Protein AF-A0A0N0PCG2-F1 (afdb_monomer_lite)

Radius of gyration: 27.17 Å; chains: 1; bounding box: 84×37×84 Å

pLDDT: mean 87.58, std 14.31, range [33.09, 98.31]

Structure (mmCIF, N/CA/C/O backbone):
data_AF-A0A0N0PCG2-F1
#
_entry.id   AF-A0A0N0PCG2-F1
#
loop_
_atom_site.group_PDB
_atom_site.id
_atom_site.type_symbol
_atom_site.label_atom_id
_atom_site.label_alt_id
_atom_site.label_comp_id
_atom_site.label_asym_id
_atom_site.label_entity_id
_atom_site.label_seq_id
_atom_site.pdbx_PDB_ins_code
_atom_site.Cartn_x
_atom_site.Cartn_y
_atom_site.Cartn_z
_atom_site.occupancy
_atom_site.B_iso_or_equiv
_atom_site.auth_seq_id
_atom_site.auth_comp_id
_atom_site.auth_asym_id
_atom_site.auth_atom_id
_atom_site.pdbx_PDB_model_num
ATOM 1 N N . MET A 1 1 ? 24.714 -1.090 -28.284 1.00 74.69 1 MET A N 1
ATOM 2 C CA . MET A 1 1 ? 25.159 -2.430 -27.866 1.00 74.69 1 MET A CA 1
ATOM 3 C C . MET A 1 1 ? 24.062 -3.118 -27.067 1.00 74.69 1 MET A C 1
ATOM 5 O O . MET A 1 1 ? 23.515 -4.069 -27.590 1.00 74.69 1 MET A O 1
ATOM 9 N N . LEU A 1 2 ? 23.617 -2.555 -25.936 1.00 81.50 2 LEU A N 1
ATOM 10 C CA . LEU A 1 2 ? 22.595 -3.165 -25.062 1.00 81.50 2 LEU A CA 1
ATOM 11 C C . LEU A 1 2 ? 21.251 -3.509 -25.739 1.00 81.50 2 LEU A C 1
ATOM 13 O O . LEU A 1 2 ? 20.715 -4.581 -25.525 1.00 81.50 2 LEU A O 1
ATOM 17 N N . LYS A 1 3 ? 20.735 -2.659 -26.641 1.00 76.25 3 LYS A N 1
ATOM 18 C CA . LYS A 1 3 ? 19.492 -2.949 -27.397 1.00 76.25 3 LYS A CA 1
ATOM 19 C C . LYS A 1 3 ? 19.615 -4.138 -28.375 1.00 76.25 3 LYS A C 1
ATOM 21 O O . LYS A 1 3 ? 18.616 -4.586 -28.913 1.00 76.25 3 LYS A O 1
ATOM 26 N N . LYS A 1 4 ? 20.836 -4.578 -28.690 1.00 85.81 4 LYS A N 1
ATOM 27 C CA . LYS A 1 4 ? 21.089 -5.679 -29.633 1.00 85.81 4 LYS A CA 1
ATOM 28 C C . LYS A 1 4 ? 21.317 -7.018 -28.922 1.00 85.81 4 LYS A C 1
ATOM 30 O O . LYS A 1 4 ? 21.694 -7.965 -29.599 1.00 85.81 4 LYS A O 1
ATOM 35 N N . ILE A 1 5 ? 21.171 -7.063 -27.595 1.00 87.56 5 ILE A N 1
ATOM 36 C CA . ILE A 1 5 ? 21.274 -8.307 -26.829 1.00 87.56 5 ILE A CA 1
ATOM 37 C C . ILE A 1 5 ? 20.110 -9.216 -27.263 1.00 87.56 5 ILE A C 1
ATOM 39 O O . ILE A 1 5 ? 18.978 -8.727 -27.279 1.00 87.56 5 ILE A O 1
ATOM 43 N N . PRO A 1 6 ? 20.377 -10.471 -27.662 1.00 86.62 6 PRO A N 1
ATOM 44 C CA . PRO A 1 6 ? 19.342 -11.453 -27.974 1.00 86.62 6 PRO A CA 1
ATOM 45 C C . PRO A 1 6 ? 18.394 -11.703 -26.793 1.00 86.62 6 PRO A C 1
ATOM 47 O O . PRO A 1 6 ? 18.811 -11.619 -25.638 1.00 86.62 6 PRO A O 1
ATOM 50 N N . ASP A 1 7 ? 17.129 -12.028 -27.066 1.00 80.75 7 ASP A N 1
ATOM 51 C CA . ASP A 1 7 ? 16.110 -12.214 -26.020 1.00 80.75 7 ASP A CA 1
ATOM 52 C C . ASP A 1 7 ? 16.473 -13.343 -25.035 1.00 80.75 7 ASP A C 1
ATOM 54 O O . ASP A 1 7 ? 16.224 -13.222 -23.835 1.00 80.75 7 ASP A O 1
ATOM 58 N N . ASP A 1 8 ? 17.119 -14.404 -25.525 1.00 83.62 8 ASP A N 1
ATOM 59 C CA . ASP A 1 8 ? 17.603 -15.550 -24.749 1.00 83.62 8 ASP A CA 1
ATOM 60 C C . ASP A 1 8 ? 18.829 -15.228 -23.878 1.00 83.62 8 ASP A C 1
ATOM 62 O O . ASP A 1 8 ? 19.035 -15.857 -22.841 1.00 83.62 8 ASP A O 1
ATOM 66 N N . GLU A 1 9 ? 19.607 -14.203 -24.233 1.00 89.88 9 GLU A N 1
ATOM 67 C CA . GLU A 1 9 ? 20.716 -13.692 -23.413 1.00 89.88 9 GLU A CA 1
ATOM 68 C C . GLU A 1 9 ? 20.277 -12.562 -22.464 1.00 89.88 9 GLU A C 1
ATOM 70 O O . GLU A 1 9 ? 20.962 -12.253 -21.480 1.00 89.88 9 GLU A O 1
ATOM 75 N N . TYR A 1 10 ? 19.127 -11.935 -22.731 1.00 90.25 10 TYR A N 1
ATOM 76 C CA . TYR A 1 10 ? 18.668 -10.765 -21.988 1.00 90.25 10 TYR A CA 1
ATOM 77 C C . TYR A 1 10 ? 18.369 -11.079 -20.523 1.00 90.25 10 TYR A C 1
ATOM 79 O O . TYR A 1 10 ? 18.578 -10.233 -19.656 1.00 90.25 10 TYR A O 1
ATOM 87 N N . GLU A 1 11 ? 17.888 -12.286 -20.220 1.00 90.25 11 GLU A N 1
ATOM 88 C CA . GLU A 1 11 ? 17.642 -12.710 -18.840 1.00 90.25 11 GLU A CA 1
ATOM 89 C C . GLU A 1 11 ? 18.933 -12.702 -18.010 1.00 90.25 11 GLU A C 1
ATOM 91 O O . GLU A 1 11 ? 18.954 -12.152 -16.907 1.00 90.25 11 GLU A O 1
ATOM 96 N N . HIS A 1 12 ? 20.028 -13.224 -18.570 1.00 92.19 12 HIS A N 1
ATOM 97 C CA . HIS A 1 12 ? 21.331 -13.202 -17.912 1.00 92.19 12 HIS A CA 1
ATOM 98 C C . HIS A 1 12 ? 21.847 -11.770 -17.751 1.00 92.19 12 HIS A C 1
ATOM 100 O O . HIS A 1 12 ? 22.239 -11.373 -16.656 1.00 92.19 12 HIS A O 1
ATOM 106 N N . PHE A 1 13 ? 21.763 -10.960 -18.812 1.00 94.88 13 PHE A N 1
ATOM 107 C CA . PHE A 1 13 ? 22.118 -9.543 -18.745 1.00 94.88 13 PHE A CA 1
ATOM 108 C C . PHE A 1 13 ? 21.336 -8.801 -17.652 1.00 94.88 13 PHE A C 1
ATOM 110 O O . PHE A 1 13 ? 21.915 -8.038 -16.882 1.00 94.88 13 PHE A O 1
ATOM 117 N N . TRP A 1 14 ? 20.023 -9.020 -17.570 1.00 94.88 14 TRP A N 1
ATOM 118 C CA . TRP A 1 14 ? 19.174 -8.348 -16.596 1.00 94.88 14 TRP A CA 1
ATOM 119 C C . TRP A 1 14 ? 19.519 -8.771 -15.170 1.00 94.88 14 TRP A C 1
ATOM 121 O O . TRP A 1 14 ? 19.632 -7.915 -14.301 1.00 94.88 14 TRP A O 1
ATOM 131 N N . LYS A 1 15 ? 19.755 -10.064 -14.935 1.00 93.06 15 LYS A N 1
ATOM 132 C CA . LYS A 1 15 ? 20.149 -10.576 -13.619 1.00 93.06 15 LYS A CA 1
ATOM 133 C C . LYS A 1 15 ? 21.425 -9.916 -13.084 1.00 93.06 15 LYS A C 1
ATOM 135 O O . LYS A 1 15 ? 21.492 -9.624 -11.895 1.00 93.06 15 LYS A O 1
ATOM 140 N N . GLU A 1 16 ? 22.406 -9.670 -13.949 1.00 95.25 16 GLU A N 1
ATOM 141 C CA . GLU A 1 16 ? 23.699 -9.101 -13.548 1.00 95.25 16 GLU A CA 1
ATOM 142 C C . GLU A 1 16 ? 23.697 -7.560 -13.517 1.00 95.25 16 GLU A C 1
ATOM 144 O O . GLU A 1 16 ? 24.352 -6.957 -12.669 1.00 95.25 16 GLU A O 1
ATOM 149 N N . TYR A 1 17 ? 22.965 -6.901 -14.426 1.00 95.69 17 TYR A N 1
ATOM 150 C CA . TYR A 1 17 ? 23.106 -5.459 -14.682 1.00 95.69 17 TYR A CA 1
ATOM 151 C C . TYR A 1 17 ? 21.819 -4.632 -14.516 1.00 95.69 17 TYR A C 1
ATOM 153 O O . TYR A 1 17 ? 21.836 -3.428 -14.798 1.00 95.69 17 TYR A O 1
ATOM 161 N N . SER A 1 18 ? 20.704 -5.216 -14.055 1.00 95.88 18 SER A N 1
ATOM 162 C CA . SER A 1 18 ? 19.429 -4.497 -13.850 1.00 95.88 18 SER A CA 1
ATOM 163 C C . SER A 1 18 ? 19.601 -3.239 -12.996 1.00 95.88 18 SER A C 1
ATOM 165 O O . SER A 1 18 ? 19.119 -2.167 -13.369 1.00 95.88 18 SER A O 1
ATOM 167 N N . THR A 1 19 ? 20.341 -3.341 -11.890 1.00 96.38 19 THR A N 1
ATOM 168 C CA . THR A 1 19 ? 20.617 -2.231 -10.971 1.00 96.38 19 THR A CA 1
ATOM 169 C C . THR A 1 19 ? 21.309 -1.072 -11.684 1.00 96.38 19 THR A C 1
ATOM 171 O O . THR A 1 19 ? 20.891 0.075 -11.535 1.00 96.38 19 THR A O 1
ATOM 174 N N . ASN A 1 20 ? 22.313 -1.344 -12.523 1.00 97.00 20 ASN A N 1
ATOM 175 C CA . ASN A 1 20 ? 23.018 -0.309 -13.285 1.00 97.00 20 ASN A CA 1
ATOM 176 C C . ASN A 1 20 ? 22.094 0.397 -14.281 1.00 97.00 20 ASN A C 1
ATOM 178 O O . ASN A 1 20 ? 22.183 1.612 -14.450 1.00 97.00 20 ASN A O 1
ATOM 182 N N . ILE A 1 21 ? 21.184 -0.341 -14.924 1.00 97.31 21 ILE A N 1
ATOM 183 C CA . ILE A 1 21 ? 20.193 0.254 -15.827 1.00 97.31 21 ILE A CA 1
ATOM 184 C C . ILE A 1 21 ? 19.229 1.158 -15.057 1.00 97.31 21 ILE A C 1
ATOM 186 O O . ILE A 1 21 ? 18.965 2.276 -15.500 1.00 97.31 21 ILE A O 1
ATOM 190 N N . LYS A 1 22 ? 18.743 0.712 -13.894 1.00 97.44 22 LYS A N 1
ATOM 191 C CA . LYS A 1 22 ? 17.837 1.486 -13.032 1.00 97.44 22 LYS A CA 1
ATOM 192 C C . LYS A 1 22 ? 18.499 2.763 -12.507 1.00 97.44 22 LYS A C 1
ATOM 194 O O . LYS A 1 22 ? 17.894 3.829 -12.582 1.00 97.44 22 LYS A O 1
ATOM 199 N N . LEU A 1 23 ? 19.759 2.686 -12.077 1.00 96.19 23 LEU A N 1
ATOM 200 C CA . LEU A 1 23 ? 20.552 3.864 -11.705 1.00 96.19 23 LEU A CA 1
ATOM 201 C C . LEU A 1 23 ? 20.759 4.804 -12.896 1.00 96.19 23 LEU A C 1
ATOM 203 O O . LEU A 1 23 ? 20.537 6.004 -12.775 1.00 96.19 23 LEU A O 1
ATOM 207 N N . GLY A 1 24 ? 21.067 4.270 -14.080 1.00 96.88 24 GLY A N 1
ATOM 208 C CA . GLY A 1 24 ? 21.190 5.076 -15.295 1.00 96.88 24 GLY A CA 1
ATOM 209 C C . GLY A 1 24 ? 19.905 5.838 -15.650 1.00 96.88 24 GLY A C 1
ATOM 210 O O . GLY A 1 24 ? 19.974 6.981 -16.093 1.00 96.88 24 GLY A O 1
ATOM 211 N N . VAL A 1 25 ? 18.721 5.254 -15.423 1.00 96.81 25 VAL A N 1
ATOM 212 C CA . VAL A 1 25 ? 17.430 5.955 -15.601 1.00 96.81 25 VAL A CA 1
ATOM 213 C C . VAL A 1 25 ? 17.328 7.171 -14.674 1.00 96.81 25 VAL A C 1
ATOM 215 O O . VAL A 1 25 ? 16.824 8.220 -15.090 1.00 96.81 25 VAL A O 1
ATOM 218 N N . MET A 1 26 ? 17.832 7.055 -13.446 1.00 95.31 26 MET A N 1
ATOM 219 C CA . MET A 1 26 ? 17.822 8.134 -12.459 1.00 95.31 26 MET A CA 1
ATOM 220 C C . MET A 1 26 ? 18.850 9.220 -12.807 1.00 95.31 26 MET A C 1
ATOM 222 O O . MET A 1 26 ? 18.508 10.405 -12.832 1.00 95.31 26 MET A O 1
ATOM 226 N N . GLU A 1 27 ? 20.078 8.813 -13.122 1.00 96.06 27 GLU A N 1
ATOM 227 C CA . GLU A 1 27 ? 21.261 9.679 -13.197 1.00 96.06 27 GLU A CA 1
ATOM 228 C C . GLU A 1 27 ? 21.527 10.287 -14.580 1.00 96.06 27 GLU A C 1
ATOM 230 O O . GLU A 1 27 ? 22.147 11.346 -14.660 1.00 96.06 27 GLU A O 1
ATOM 235 N N . ASP A 1 28 ? 21.041 9.675 -15.666 1.00 96.06 28 ASP A N 1
ATOM 236 C CA . ASP A 1 28 ? 21.269 10.144 -17.039 1.00 96.06 28 ASP A CA 1
ATOM 237 C C . ASP A 1 28 ? 19.959 10.585 -17.722 1.00 96.06 28 ASP A C 1
ATOM 239 O O . ASP A 1 28 ? 19.360 9.835 -18.505 1.00 96.06 28 ASP A O 1
ATOM 243 N N . PRO A 1 29 ? 19.502 11.834 -17.489 1.00 93.44 29 PRO A N 1
ATOM 244 C CA . PRO A 1 29 ? 18.323 12.385 -18.149 1.00 93.44 29 PRO A CA 1
ATOM 245 C C . PRO A 1 29 ? 18.392 12.334 -19.680 1.00 93.44 29 PRO A C 1
ATOM 247 O O . PRO A 1 29 ? 17.356 12.196 -20.328 1.00 93.44 29 PRO A O 1
ATOM 250 N N . SER A 1 30 ? 19.593 12.435 -20.263 1.00 96.00 30 SER A N 1
ATOM 251 C CA . SER A 1 30 ? 19.782 12.489 -21.717 1.00 96.00 30 SER A CA 1
ATOM 252 C C . SER A 1 30 ? 19.510 11.144 -22.394 1.00 96.00 30 SER A C 1
ATOM 254 O O . SER A 1 30 ? 19.002 11.100 -23.516 1.00 96.00 30 SER A O 1
ATOM 256 N N . ASN A 1 31 ? 19.779 10.037 -21.693 1.00 95.56 31 ASN A N 1
ATOM 257 C CA . ASN A 1 31 ? 19.507 8.682 -22.168 1.00 95.56 31 ASN A CA 1
ATOM 258 C C . ASN A 1 31 ? 18.318 8.007 -21.473 1.00 95.56 31 ASN A C 1
ATOM 260 O O . ASN A 1 31 ? 17.961 6.892 -21.862 1.00 95.56 31 ASN A O 1
ATOM 264 N N . ARG A 1 32 ? 17.655 8.671 -20.518 1.00 94.94 32 ARG A N 1
ATOM 265 C CA . ARG A 1 32 ? 16.541 8.126 -19.723 1.00 94.94 32 ARG A CA 1
ATOM 266 C C . ARG A 1 32 ? 15.485 7.416 -20.563 1.00 94.94 32 ARG A C 1
ATOM 268 O O . ARG A 1 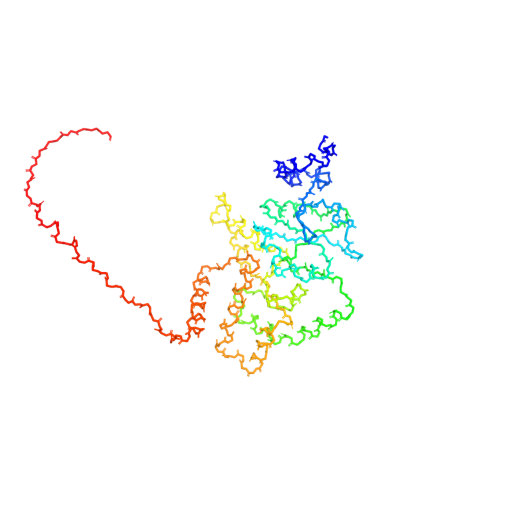32 ? 15.167 6.264 -20.292 1.00 94.94 32 ARG A O 1
ATOM 275 N N . SER A 1 33 ? 14.989 8.038 -21.634 1.00 93.44 33 SER A N 1
ATOM 276 C CA . SER A 1 33 ? 13.961 7.433 -22.501 1.00 93.44 33 SER A CA 1
ATOM 277 C C . SER A 1 33 ? 14.449 6.189 -23.253 1.00 93.44 33 SER A C 1
ATOM 279 O O . SER A 1 33 ? 13.648 5.346 -23.649 1.00 93.44 33 SER A O 1
ATOM 281 N N . ARG A 1 34 ? 15.762 6.060 -23.487 1.00 94.62 34 ARG A N 1
ATOM 282 C CA . ARG A 1 34 ? 16.367 4.871 -24.108 1.00 94.62 34 ARG A CA 1
ATOM 283 C C . ARG A 1 34 ? 16.574 3.767 -23.077 1.00 94.62 34 ARG A C 1
ATOM 285 O O . ARG A 1 34 ? 16.303 2.614 -23.392 1.00 94.62 34 ARG A O 1
ATOM 292 N N . LEU A 1 35 ? 17.017 4.124 -21.872 1.00 96.25 35 LEU A N 1
ATOM 293 C CA . LEU A 1 35 ? 17.219 3.201 -20.754 1.00 96.25 35 LEU A CA 1
ATOM 294 C C . LEU A 1 35 ? 15.893 2.654 -20.216 1.00 96.25 35 LEU A C 1
ATOM 296 O O . LEU A 1 35 ? 15.800 1.465 -19.940 1.00 96.25 35 LEU A O 1
ATOM 300 N N . ALA A 1 36 ? 14.836 3.468 -20.183 1.00 96.44 36 ALA A N 1
ATOM 301 C CA . ALA A 1 36 ? 13.502 3.036 -19.771 1.00 96.44 36 ALA A CA 1
ATOM 302 C C . ALA A 1 36 ? 12.964 1.868 -20.619 1.00 96.44 36 ALA A C 1
ATOM 304 O O . ALA A 1 36 ? 12.226 1.026 -20.121 1.00 96.44 36 ALA A O 1
ATOM 305 N N . LYS A 1 37 ? 13.372 1.766 -21.893 1.00 95.44 37 LYS A N 1
ATOM 306 C CA . LYS A 1 37 ? 12.993 0.655 -22.788 1.00 95.44 37 LYS A CA 1
ATOM 307 C C . LYS A 1 37 ? 13.652 -0.677 -22.426 1.00 95.44 37 LYS A C 1
ATOM 309 O O . LYS A 1 37 ? 13.237 -1.700 -22.948 1.00 95.44 37 LYS A O 1
ATOM 314 N N . LEU A 1 38 ? 14.675 -0.653 -21.577 1.00 95.62 38 LEU A N 1
ATOM 315 C CA . LEU A 1 38 ? 15.384 -1.835 -21.094 1.00 95.62 38 LEU A CA 1
ATOM 316 C C . LEU A 1 38 ? 14.823 -2.333 -19.752 1.00 95.62 38 LEU A C 1
ATOM 318 O O . LEU A 1 38 ? 15.198 -3.409 -19.296 1.00 95.62 38 LEU A O 1
ATOM 322 N N . LEU A 1 39 ? 13.941 -1.565 -19.103 1.00 96.75 39 LEU A N 1
ATOM 323 C CA . LEU A 1 39 ? 13.409 -1.922 -17.794 1.00 96.75 39 LEU A CA 1
ATOM 324 C C . LEU A 1 39 ? 12.483 -3.139 -17.878 1.00 96.75 39 LEU A C 1
ATOM 326 O O . LEU A 1 39 ? 11.547 -3.151 -18.681 1.00 96.75 39 LEU A O 1
ATOM 330 N N . ARG A 1 40 ? 12.720 -4.115 -16.994 1.00 95.19 40 ARG A N 1
ATOM 331 C CA . ARG A 1 40 ? 11.839 -5.260 -16.752 1.00 95.19 40 ARG A CA 1
ATOM 332 C C . ARG A 1 40 ? 11.424 -5.331 -15.286 1.00 95.19 40 ARG A C 1
ATOM 334 O O . ARG A 1 40 ? 12.237 -5.096 -14.395 1.00 95.19 40 ARG A O 1
ATOM 341 N N . PHE A 1 41 ? 10.171 -5.697 -15.046 1.00 96.62 41 PHE A N 1
ATOM 342 C CA . PHE A 1 41 ? 9.625 -5.896 -13.703 1.00 96.62 41 PHE A CA 1
ATOM 343 C C . PHE A 1 41 ? 8.722 -7.125 -13.680 1.00 96.62 41 PHE A C 1
ATOM 345 O O . PHE A 1 41 ? 8.144 -7.493 -14.703 1.00 96.62 41 PHE A O 1
ATOM 352 N N . HIS A 1 42 ? 8.557 -7.749 -12.516 1.00 96.19 42 HIS A N 1
ATOM 353 C CA . HIS A 1 42 ? 7.461 -8.699 -12.336 1.00 96.19 42 HIS A CA 1
ATOM 354 C C . HIS A 1 42 ? 6.119 -7.962 -12.392 1.00 96.19 42 HIS A C 1
ATOM 356 O O . HIS A 1 42 ? 6.043 -6.765 -12.108 1.00 96.19 42 HIS A O 1
ATOM 362 N N . SER A 1 43 ? 5.044 -8.665 -12.741 1.00 96.94 43 SER A N 1
ATOM 363 C CA . SER A 1 43 ? 3.700 -8.090 -12.730 1.00 96.94 43 SER A CA 1
ATOM 364 C C . SER A 1 43 ? 2.644 -9.107 -12.313 1.00 96.94 43 SER A C 1
ATOM 366 O O . SER A 1 43 ? 2.897 -10.311 -12.246 1.00 96.94 43 SER A O 1
ATOM 368 N N . SER A 1 44 ? 1.425 -8.624 -12.075 1.00 96.31 44 SER A N 1
ATOM 369 C CA . SER A 1 44 ? 0.264 -9.460 -11.751 1.00 96.31 44 SER A CA 1
ATOM 370 C C . SER A 1 44 ? -0.146 -10.441 -12.859 1.00 96.31 44 SER A C 1
ATOM 372 O O . SER A 1 44 ? -1.032 -11.266 -12.636 1.00 96.31 44 SER A O 1
ATOM 374 N N . ARG A 1 45 ? 0.459 -10.364 -14.053 1.00 90.38 45 ARG A N 1
ATOM 375 C CA . ARG A 1 45 ? 0.119 -11.210 -15.202 1.00 90.38 45 ARG A CA 1
ATOM 376 C C . ARG A 1 45 ? 0.724 -12.616 -15.123 1.00 90.38 45 ARG A C 1
ATOM 378 O O . ARG A 1 45 ? 0.140 -13.542 -15.685 1.00 90.38 45 ARG A O 1
ATOM 385 N N . GLY A 1 46 ? 1.872 -12.803 -14.470 1.00 87.12 46 GLY A N 1
ATOM 386 C CA . GLY A 1 46 ? 2.543 -14.105 -14.474 1.00 87.12 46 GLY A CA 1
ATOM 387 C C . GLY A 1 46 ? 3.875 -14.157 -13.732 1.00 87.12 46 GLY A C 1
ATOM 388 O O . GLY A 1 46 ? 4.263 -13.224 -13.033 1.00 87.12 46 GLY A O 1
ATOM 389 N N . ALA A 1 47 ? 4.563 -15.295 -13.853 1.00 86.06 47 ALA A N 1
ATOM 390 C CA . ALA A 1 47 ? 5.853 -15.527 -13.206 1.00 86.06 47 ALA A CA 1
ATOM 391 C C . ALA A 1 47 ? 6.969 -14.665 -13.821 1.00 86.06 47 ALA A C 1
ATOM 393 O O . ALA A 1 47 ? 7.741 -14.050 -13.083 1.00 86.06 47 ALA A O 1
ATOM 394 N N . GLU A 1 48 ? 6.987 -14.570 -15.147 1.00 90.19 48 GLU A N 1
ATOM 395 C CA . GLU A 1 48 ? 8.025 -13.880 -15.909 1.00 90.19 48 GLU A CA 1
ATOM 396 C C . GLU A 1 48 ? 8.013 -12.363 -15.720 1.00 90.19 48 GLU A C 1
ATOM 398 O O . GLU A 1 48 ? 6.973 -11.746 -15.470 1.00 90.19 48 GLU A O 1
ATOM 403 N N . MET A 1 49 ? 9.187 -11.747 -15.864 1.00 93.31 49 MET A N 1
ATOM 404 C CA . MET A 1 49 ? 9.283 -10.292 -15.923 1.00 93.31 49 MET A CA 1
ATOM 405 C C . MET A 1 49 ? 8.839 -9.768 -17.291 1.00 93.31 49 MET A C 1
ATOM 407 O O . MET A 1 49 ? 9.178 -10.342 -18.325 1.00 93.31 49 MET A O 1
ATOM 411 N N . THR A 1 50 ? 8.168 -8.622 -17.299 1.00 95.06 50 THR A N 1
ATOM 412 C CA . THR A 1 50 ? 7.692 -7.928 -18.500 1.00 95.06 50 THR A CA 1
ATOM 413 C C . THR A 1 50 ? 8.460 -6.633 -18.721 1.00 95.06 50 THR A C 1
ATOM 415 O O . THR A 1 50 ? 8.811 -5.942 -17.762 1.00 95.06 50 THR A O 1
ATOM 418 N N . PHE A 1 51 ? 8.671 -6.268 -19.982 1.00 96.19 51 PHE A N 1
ATOM 419 C CA . PHE A 1 51 ? 9.090 -4.920 -20.355 1.00 96.19 51 PHE A CA 1
ATOM 420 C C . PHE A 1 51 ? 7.943 -3.919 -20.180 1.00 96.19 51 PHE A C 1
ATOM 422 O O . PHE A 1 51 ? 6.765 -4.281 -20.249 1.00 96.19 51 PHE A O 1
ATOM 429 N N . LEU A 1 52 ? 8.284 -2.636 -20.024 1.00 97.25 52 LEU A N 1
ATOM 430 C CA . LEU A 1 52 ? 7.287 -1.559 -19.985 1.00 97.25 52 LEU A CA 1
ATOM 431 C C . LEU A 1 52 ? 6.488 -1.446 -21.295 1.00 97.25 52 LEU A C 1
ATOM 433 O O . LEU A 1 52 ? 5.288 -1.202 -21.245 1.00 97.25 52 LEU A O 1
ATOM 437 N N . SER A 1 53 ? 7.111 -1.678 -22.456 1.00 96.38 53 SER A N 1
ATOM 438 C CA . SER A 1 53 ? 6.411 -1.686 -23.754 1.00 96.38 53 SER A CA 1
ATOM 439 C C . SER A 1 53 ? 5.339 -2.765 -23.810 1.00 96.38 53 SER A C 1
ATOM 441 O O . SER A 1 53 ? 4.206 -2.507 -24.198 1.00 96.38 53 SER A O 1
ATOM 443 N N . GLU A 1 54 ? 5.677 -3.963 -23.347 1.00 96.56 54 GLU A N 1
ATOM 444 C CA . GLU A 1 54 ? 4.752 -5.086 -23.318 1.00 96.56 54 GLU A CA 1
ATOM 445 C C . GLU A 1 54 ? 3.600 -4.845 -22.327 1.00 96.56 54 GLU A C 1
ATOM 447 O O . GLU A 1 54 ? 2.483 -5.295 -22.574 1.00 96.56 54 GLU A O 1
ATOM 452 N N . TYR A 1 55 ? 3.846 -4.148 -21.208 1.00 97.62 55 TYR A N 1
ATOM 453 C CA . TYR A 1 55 ? 2.778 -3.695 -20.308 1.00 97.62 55 TYR A CA 1
ATOM 454 C C . TYR A 1 55 ? 1.828 -2.740 -21.041 1.00 97.62 55 TYR A C 1
ATOM 456 O O . TYR A 1 55 ? 0.615 -2.936 -20.985 1.00 97.62 55 TYR A O 1
ATOM 464 N N . VAL A 1 56 ? 2.370 -1.739 -21.749 1.00 97.00 56 VAL A N 1
ATOM 465 C CA . VAL A 1 56 ? 1.579 -0.746 -22.499 1.00 97.00 56 VAL A CA 1
ATOM 466 C C . VAL A 1 56 ? 0.691 -1.416 -23.547 1.00 97.00 56 VAL A C 1
ATOM 468 O O . VAL A 1 56 ? -0.498 -1.119 -23.617 1.00 97.00 56 VAL A O 1
ATOM 471 N N . GLU A 1 57 ? 1.210 -2.400 -24.283 1.00 96.69 57 GLU A N 1
ATOM 472 C CA . GLU A 1 57 ? 0.436 -3.180 -25.263 1.00 96.69 57 GLU A CA 1
ATOM 473 C C . GLU A 1 57 ? -0.777 -3.912 -24.658 1.00 96.69 57 GLU A C 1
ATOM 475 O O . GLU A 1 57 ? -1.724 -4.252 -25.368 1.00 96.69 57 GLU A O 1
ATOM 480 N N . ARG A 1 58 ? -0.762 -4.164 -23.345 1.00 95.94 58 ARG A N 1
ATOM 481 C CA . ARG A 1 58 ? -1.826 -4.864 -22.609 1.00 95.94 58 ARG A CA 1
ATOM 482 C C . ARG A 1 58 ? -2.700 -3.950 -21.775 1.00 95.94 58 ARG A C 1
ATOM 484 O O . ARG A 1 58 ? -3.618 -4.439 -21.108 1.00 95.94 58 ARG A O 1
ATOM 491 N N . MET A 1 59 ? -2.425 -2.649 -21.786 1.00 95.25 59 MET A N 1
ATOM 492 C CA . MET A 1 59 ? -3.255 -1.682 -21.089 1.00 95.25 59 MET A CA 1
ATOM 493 C C . MET A 1 59 ? -4.686 -1.762 -21.607 1.00 95.25 59 MET A C 1
ATOM 495 O O . MET A 1 59 ? -4.955 -1.961 -22.795 1.00 95.25 59 MET A O 1
ATOM 499 N N . LYS A 1 60 ? -5.635 -1.625 -20.686 1.00 92.06 60 LYS A N 1
ATOM 500 C CA . LYS A 1 60 ? -7.045 -1.628 -21.059 1.00 92.06 60 LYS A CA 1
ATOM 501 C C . LYS A 1 60 ? -7.383 -0.406 -21.910 1.00 92.06 60 LYS A C 1
ATOM 503 O O . LYS A 1 60 ? -6.775 0.649 -21.725 1.00 92.06 60 LYS A O 1
ATOM 508 N N . PRO A 1 61 ? -8.429 -0.489 -22.754 1.00 87.50 61 PRO A N 1
ATOM 509 C CA . PRO A 1 61 ? -9.010 0.704 -23.352 1.00 87.50 61 PRO A CA 1
ATOM 510 C C . PRO A 1 61 ? -9.337 1.724 -22.253 1.00 87.50 61 PRO A C 1
ATOM 512 O O . PRO A 1 61 ? -9.957 1.353 -21.259 1.00 87.50 61 PRO A O 1
ATOM 515 N N . GLN A 1 62 ? -8.925 2.981 -22.447 1.00 84.88 62 GLN A N 1
ATOM 516 C CA . GLN A 1 62 ? -9.098 4.120 -21.522 1.00 84.88 62 GLN A CA 1
ATOM 517 C C . GLN A 1 62 ? -8.172 4.141 -20.294 1.00 84.88 62 GLN A C 1
ATOM 519 O O . GLN A 1 62 ? -8.090 5.175 -19.639 1.00 84.88 62 GLN A O 1
ATOM 524 N N . GLN A 1 63 ? -7.390 3.084 -20.037 1.00 90.75 63 GLN A N 1
ATOM 525 C CA . GLN A 1 63 ? -6.397 3.109 -18.965 1.00 90.75 63 GLN A CA 1
ATOM 526 C C . GLN A 1 63 ? -5.343 4.187 -19.248 1.00 90.75 63 GLN A C 1
ATOM 528 O O . GLN A 1 63 ? -4.634 4.149 -20.250 1.00 90.75 63 GLN A O 1
ATOM 533 N N . SER A 1 64 ? -5.222 5.142 -18.332 1.00 88.06 64 SER A N 1
ATOM 534 C CA . SER A 1 64 ? -4.318 6.289 -18.472 1.00 88.06 64 SER A CA 1
ATOM 535 C C . SER A 1 64 ? -2.950 6.073 -17.819 1.00 88.06 64 SER A C 1
ATOM 537 O O . SER A 1 64 ? -1.963 6.667 -18.256 1.00 88.06 64 SER A O 1
ATOM 539 N N . HIS A 1 65 ? -2.877 5.212 -16.801 1.00 93.75 65 HIS A N 1
ATOM 540 C CA . HIS A 1 65 ? -1.700 5.064 -15.945 1.00 93.75 65 HIS A CA 1
ATOM 541 C C . HIS A 1 65 ? -1.122 3.646 -15.966 1.00 93.75 65 HIS A C 1
ATOM 543 O O . HIS A 1 65 ? -1.859 2.662 -16.035 1.00 93.75 65 HIS A O 1
ATOM 549 N N . ILE A 1 66 ? 0.199 3.549 -15.816 1.00 96.00 66 ILE A N 1
ATOM 550 C CA . ILE A 1 66 ? 0.914 2.310 -15.497 1.00 96.00 66 ILE A CA 1
ATOM 551 C C . ILE A 1 66 ? 0.859 2.119 -13.980 1.00 96.00 66 ILE A C 1
ATOM 553 O O . ILE A 1 66 ? 1.464 2.882 -13.221 1.00 96.00 66 ILE A O 1
ATOM 557 N N . TYR A 1 67 ? 0.114 1.114 -13.526 1.00 96.25 67 TYR A N 1
ATOM 558 C CA . TYR A 1 67 ? -0.050 0.837 -12.102 1.00 96.25 67 TYR A CA 1
ATOM 559 C C . TYR A 1 67 ? 1.123 0.031 -11.561 1.00 96.25 67 TYR A C 1
ATOM 561 O O . TYR A 1 67 ? 1.511 -0.982 -12.142 1.00 96.25 67 TYR A O 1
ATOM 569 N N . TYR A 1 68 ? 1.644 0.440 -10.408 1.00 96.62 68 TYR A N 1
ATOM 570 C CA . TYR A 1 68 ? 2.709 -0.286 -9.728 1.00 96.62 68 TYR A CA 1
ATOM 571 C C . TYR A 1 68 ? 2.548 -0.251 -8.210 1.00 96.62 68 TYR A C 1
ATOM 573 O O . TYR A 1 68 ? 1.903 0.639 -7.649 1.00 96.62 68 TYR A O 1
ATOM 581 N N . ILE A 1 69 ? 3.169 -1.221 -7.548 1.00 96.62 69 ILE A N 1
ATOM 582 C CA . ILE A 1 69 ? 3.331 -1.285 -6.097 1.00 96.62 69 ILE A CA 1
ATOM 583 C C . ILE A 1 69 ? 4.762 -1.699 -5.766 1.00 96.62 69 ILE A C 1
ATOM 585 O O . ILE A 1 69 ? 5.351 -2.514 -6.475 1.00 96.62 69 ILE A O 1
ATOM 589 N N . ALA A 1 70 ? 5.299 -1.149 -4.680 1.00 96.12 70 ALA A N 1
ATOM 590 C CA . ALA A 1 70 ? 6.606 -1.513 -4.159 1.00 96.12 70 ALA A CA 1
ATOM 591 C C . ALA A 1 70 ? 6.505 -2.229 -2.810 1.00 96.12 70 ALA A C 1
ATOM 593 O O . ALA A 1 70 ? 5.655 -1.892 -1.984 1.00 96.12 70 ALA A O 1
ATOM 594 N N . GLY A 1 71 ? 7.377 -3.211 -2.596 1.00 94.50 71 GLY A N 1
ATOM 595 C CA . GLY A 1 71 ? 7.460 -4.007 -1.374 1.00 94.50 71 GLY A CA 1
ATOM 596 C C . GLY A 1 71 ? 8.807 -4.725 -1.257 1.00 94.50 71 GLY A C 1
ATOM 597 O O . GLY A 1 71 ? 9.652 -4.611 -2.135 1.00 94.50 71 GLY A O 1
ATOM 598 N N . SER A 1 72 ? 9.021 -5.463 -0.166 1.00 90.81 72 SER A N 1
ATOM 599 C CA . SER A 1 72 ? 10.291 -6.162 0.102 1.00 90.81 72 SER A CA 1
ATOM 600 C C . SER A 1 72 ? 10.395 -7.491 -0.631 1.00 90.81 72 SER A C 1
ATOM 602 O O . SER A 1 72 ? 11.476 -8.051 -0.778 1.00 90.81 72 SER A O 1
ATOM 604 N N . SER A 1 73 ? 9.257 -8.028 -1.064 1.00 93.44 73 SER A N 1
ATOM 605 C CA . SER A 1 73 ? 9.191 -9.296 -1.767 1.00 93.44 73 SER A CA 1
ATOM 606 C C . SER A 1 73 ? 7.984 -9.350 -2.686 1.00 93.44 73 SER A C 1
ATOM 608 O O . SER A 1 73 ? 6.971 -8.678 -2.473 1.00 93.44 73 SER A O 1
ATOM 610 N N . ARG A 1 74 ? 8.066 -10.234 -3.679 1.00 93.00 74 ARG A N 1
ATOM 611 C CA . ARG A 1 74 ? 6.955 -10.548 -4.575 1.00 93.00 74 ARG A CA 1
ATOM 612 C C . ARG A 1 74 ? 5.713 -11.023 -3.810 1.00 93.00 74 ARG A C 1
ATOM 614 O O . ARG A 1 74 ? 4.607 -10.576 -4.092 1.00 93.00 74 ARG A O 1
ATOM 621 N N . ALA A 1 75 ? 5.902 -11.879 -2.805 1.00 92.75 75 ALA A N 1
ATOM 622 C CA . ALA A 1 75 ? 4.805 -12.415 -2.003 1.00 92.75 75 ALA A CA 1
ATOM 623 C C . ALA A 1 75 ? 4.054 -11.324 -1.215 1.00 92.75 75 ALA A C 1
ATOM 625 O O . ALA A 1 75 ? 2.831 -11.400 -1.082 1.00 92.75 75 ALA A O 1
ATOM 626 N N . GLU A 1 76 ? 4.766 -10.309 -0.712 1.00 93.31 76 GLU A N 1
ATOM 627 C CA . GLU A 1 76 ? 4.168 -9.152 -0.031 1.00 93.31 76 GLU A CA 1
ATOM 628 C C . GLU A 1 76 ? 3.282 -8.349 -0.989 1.00 93.31 76 GLU A C 1
ATOM 630 O O . GLU A 1 76 ? 2.109 -8.109 -0.696 1.00 93.31 76 GLU A O 1
ATOM 635 N N . VAL A 1 77 ? 3.814 -7.971 -2.155 1.00 94.62 77 VAL A N 1
ATOM 636 C CA . VAL A 1 77 ? 3.093 -7.111 -3.106 1.00 94.62 77 VAL A CA 1
ATOM 637 C C . VAL A 1 77 ? 1.933 -7.822 -3.803 1.00 94.62 77 VAL A C 1
ATOM 639 O O . VAL A 1 77 ? 0.889 -7.208 -4.015 1.00 94.62 77 VAL A O 1
ATOM 642 N N . GLU A 1 78 ? 2.051 -9.124 -4.080 1.00 93.25 78 GLU A N 1
ATOM 643 C CA . GLU A 1 78 ? 0.958 -9.944 -4.625 1.00 93.25 78 GLU A CA 1
ATOM 644 C C . GLU A 1 78 ? -0.223 -10.065 -3.653 1.00 93.25 78 GLU A C 1
ATOM 646 O O . GLU A 1 78 ? -1.382 -10.103 -4.070 1.00 93.25 78 GLU A O 1
ATOM 651 N N . ARG A 1 79 ? 0.057 -10.116 -2.345 1.00 92.69 79 ARG A N 1
ATOM 652 C CA . ARG A 1 79 ? -0.959 -10.231 -1.284 1.00 92.69 79 ARG A CA 1
ATOM 653 C C . ARG A 1 79 ? -1.396 -8.880 -0.722 1.00 92.69 79 ARG A C 1
ATOM 655 O O . ARG A 1 79 ? -2.187 -8.847 0.228 1.00 92.69 79 ARG A O 1
ATOM 662 N N . SER A 1 80 ? -0.895 -7.786 -1.289 1.00 95.69 80 SER A N 1
ATOM 663 C CA . SER A 1 80 ? -1.166 -6.443 -0.805 1.00 95.69 80 SER A CA 1
ATOM 664 C C . SER A 1 80 ? -2.647 -6.073 -0.959 1.00 95.69 80 SER A C 1
ATOM 666 O O . SER A 1 80 ? -3.232 -6.312 -2.023 1.00 95.69 80 SER A O 1
ATOM 668 N N . PRO A 1 81 ? -3.257 -5.419 0.051 1.00 95.75 81 PRO A N 1
ATOM 669 C CA . PRO A 1 81 ? -4.629 -4.924 -0.044 1.00 95.75 81 PRO A CA 1
ATOM 670 C C . PRO A 1 81 ? -4.837 -3.950 -1.216 1.00 95.75 81 PRO A C 1
ATOM 672 O O . PRO A 1 81 ? -5.937 -3.873 -1.763 1.00 95.75 81 PRO A O 1
ATOM 675 N N . PHE A 1 82 ? -3.793 -3.228 -1.634 1.00 95.81 82 PHE A N 1
ATOM 676 C CA . PHE A 1 82 ? -3.888 -2.216 -2.687 1.00 95.81 82 PHE A CA 1
ATOM 677 C C . PHE A 1 82 ? -4.129 -2.809 -4.077 1.00 95.81 82 PHE A C 1
ATOM 679 O O . PHE A 1 82 ? -4.787 -2.175 -4.897 1.00 95.81 82 PHE A O 1
ATOM 686 N N . ALA A 1 83 ? -3.630 -4.020 -4.343 1.00 93.81 83 ALA A N 1
ATOM 687 C CA . ALA A 1 83 ? -3.733 -4.662 -5.653 1.00 93.81 83 ALA A CA 1
ATOM 688 C C . ALA A 1 83 ? -5.051 -5.434 -5.850 1.00 93.81 83 ALA A C 1
ATOM 690 O O . ALA A 1 83 ? -5.422 -5.739 -6.984 1.00 93.81 83 ALA A O 1
ATOM 691 N N . GLU A 1 84 ? -5.781 -5.739 -4.771 1.00 93.31 84 GLU A N 1
ATOM 692 C CA . GLU A 1 84 ? -6.883 -6.708 -4.785 1.00 93.31 84 GLU A CA 1
ATOM 693 C C . GLU A 1 84 ? -7.957 -6.403 -5.838 1.00 93.31 84 GLU A C 1
ATOM 695 O O . GLU A 1 84 ? -8.302 -7.268 -6.649 1.00 93.31 84 GLU A O 1
ATOM 700 N N . ARG A 1 85 ? -8.527 -5.187 -5.830 1.00 92.06 85 ARG A N 1
ATOM 701 C CA . ARG A 1 85 ? -9.597 -4.839 -6.774 1.00 92.06 85 ARG A CA 1
ATOM 702 C C . ARG A 1 85 ? -9.061 -4.582 -8.177 1.00 92.06 85 ARG A C 1
ATOM 704 O O . ARG A 1 85 ? -9.742 -4.973 -9.116 1.00 92.06 85 ARG A O 1
ATOM 711 N N . LEU A 1 86 ? -7.884 -3.970 -8.324 1.00 91.94 86 LEU A N 1
ATOM 712 C CA . LEU A 1 86 ? -7.245 -3.717 -9.625 1.00 91.94 86 LEU A CA 1
ATOM 713 C C . LEU A 1 86 ? -7.049 -5.012 -10.404 1.00 91.94 86 LEU A C 1
ATOM 715 O O . LEU A 1 86 ? -7.575 -5.159 -11.506 1.00 91.94 86 LEU A O 1
ATOM 719 N N . VAL A 1 87 ? -6.371 -5.976 -9.780 1.00 93.12 87 VAL A N 1
ATOM 720 C CA . VAL A 1 87 ? -6.087 -7.276 -10.389 1.00 93.12 87 VAL A CA 1
ATOM 721 C C . VAL A 1 87 ? -7.388 -8.026 -10.660 1.00 93.12 87 VAL A C 1
ATOM 723 O O . VAL A 1 87 ? -7.583 -8.544 -11.756 1.00 93.12 87 VAL A O 1
ATOM 726 N N . ARG A 1 88 ? -8.349 -8.011 -9.722 1.00 91.56 88 ARG A N 1
ATOM 727 C CA . ARG A 1 88 ? -9.678 -8.613 -9.940 1.00 91.56 88 ARG A CA 1
ATOM 728 C C . ARG A 1 88 ? -10.449 -7.950 -11.083 1.00 91.56 88 ARG A C 1
ATOM 730 O O . ARG A 1 88 ? -11.208 -8.620 -11.776 1.00 91.56 88 ARG A O 1
ATOM 737 N N . ALA A 1 89 ? -10.293 -6.643 -11.256 1.00 89.81 89 ALA A N 1
ATOM 738 C CA . ALA A 1 89 ? -10.878 -5.897 -12.356 1.00 89.81 89 ALA A CA 1
ATOM 739 C C . ALA A 1 89 ? -10.103 -6.104 -13.664 1.00 89.81 89 ALA A C 1
ATOM 741 O O . ALA A 1 89 ? -10.554 -5.604 -14.685 1.00 89.81 89 ALA A O 1
ATOM 742 N N . GLY A 1 90 ? -8.999 -6.858 -13.666 1.00 91.94 90 GLY A N 1
ATOM 743 C CA . GLY A 1 90 ? -8.200 -7.206 -14.838 1.00 91.94 90 GLY A CA 1
ATOM 744 C C . GLY A 1 90 ? -7.158 -6.160 -15.228 1.00 91.94 90 GLY A C 1
ATOM 745 O O . GLY A 1 90 ? -6.703 -6.184 -16.365 1.00 91.94 90 GLY A O 1
ATOM 746 N N . TYR A 1 91 ? -6.840 -5.205 -14.351 1.00 93.94 91 TYR A N 1
ATOM 747 C CA . TYR A 1 91 ? -5.713 -4.296 -14.561 1.00 93.94 91 TYR A CA 1
ATOM 748 C C . TYR A 1 91 ? -4.406 -4.995 -14.185 1.00 93.94 91 TYR A C 1
ATOM 750 O O . TYR A 1 91 ? -4.331 -5.701 -13.174 1.00 93.94 91 TYR A O 1
ATOM 758 N N . GLU A 1 92 ? -3.371 -4.780 -14.992 1.00 96.31 92 GLU A N 1
ATOM 759 C CA . GLU A 1 92 ? -2.026 -5.257 -14.691 1.00 96.31 92 GLU A CA 1
ATOM 760 C C . GLU A 1 92 ? -1.347 -4.314 -13.687 1.00 96.31 92 GLU A C 1
ATOM 762 O O . GLU A 1 92 ? -1.447 -3.093 -13.806 1.00 96.31 92 GLU A O 1
ATOM 767 N N . VAL A 1 93 ? -0.656 -4.871 -12.694 1.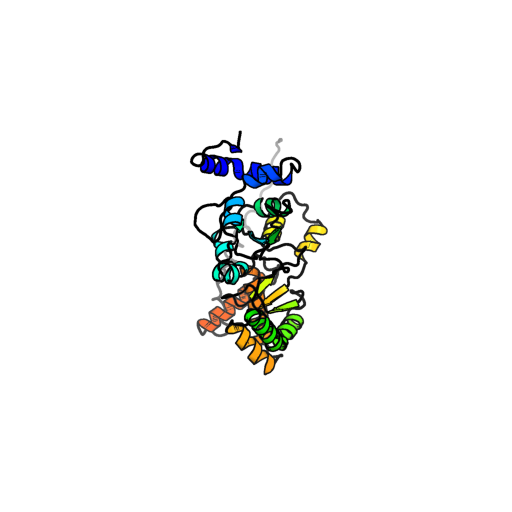00 96.94 93 VAL A N 1
ATOM 768 C CA . VAL A 1 93 ? 0.102 -4.111 -11.690 1.00 96.94 93 VAL A CA 1
ATOM 769 C C . VAL A 1 93 ? 1.552 -4.574 -11.728 1.00 96.94 93 VAL A C 1
ATOM 771 O O . VAL A 1 93 ? 1.806 -5.769 -11.592 1.00 96.94 93 VAL A O 1
ATOM 774 N N . LEU A 1 94 ? 2.490 -3.641 -11.897 1.00 98.06 94 LEU A N 1
ATOM 775 C CA . LEU A 1 94 ? 3.923 -3.908 -11.780 1.00 98.06 94 LEU A CA 1
ATOM 776 C C . LEU A 1 94 ? 4.318 -4.095 -10.310 1.00 98.06 94 LEU A C 1
ATOM 778 O O . LEU A 1 94 ? 3.898 -3.340 -9.430 1.00 98.06 94 LEU A O 1
ATOM 782 N N . TYR A 1 95 ? 5.151 -5.095 -10.063 1.00 97.56 95 TYR A N 1
ATOM 783 C CA . TYR A 1 95 ? 5.669 -5.472 -8.758 1.00 97.56 95 TYR A CA 1
ATOM 784 C C . TYR A 1 95 ? 7.130 -5.061 -8.657 1.00 97.56 95 TYR A C 1
ATOM 786 O O . TYR A 1 95 ? 8.002 -5.646 -9.300 1.00 97.56 95 TYR A O 1
ATOM 794 N N . LEU A 1 96 ? 7.370 -4.037 -7.846 1.00 97.25 96 LEU A N 1
ATOM 795 C CA . LEU A 1 96 ? 8.694 -3.517 -7.547 1.00 97.25 96 LEU A CA 1
ATOM 796 C C . LEU A 1 96 ? 9.183 -4.163 -6.254 1.00 97.25 96 LEU A C 1
ATOM 798 O O . LEU A 1 96 ? 8.551 -4.012 -5.206 1.00 97.25 96 LEU A O 1
ATOM 802 N N . THR A 1 97 ? 10.269 -4.918 -6.336 1.00 95.00 97 THR A N 1
ATOM 803 C CA . THR A 1 97 ? 10.754 -5.746 -5.220 1.00 95.00 97 THR A CA 1
ATOM 804 C C . THR A 1 97 ? 12.192 -5.440 -4.836 1.00 95.00 97 THR A C 1
ATOM 806 O O . THR A 1 97 ? 12.669 -5.942 -3.823 1.00 95.00 97 THR A O 1
ATOM 809 N N . GLU A 1 98 ? 12.894 -4.624 -5.621 1.00 94.06 98 GLU A N 1
ATOM 810 C CA . GLU A 1 98 ? 14.238 -4.161 -5.299 1.00 94.06 98 GLU A CA 1
ATOM 811 C C . GLU A 1 98 ? 14.201 -2.742 -4.724 1.00 94.06 98 GLU A C 1
ATOM 813 O O . GLU A 1 98 ? 13.382 -1.906 -5.107 1.00 94.06 98 GLU A O 1
ATOM 818 N N . ALA A 1 99 ? 15.140 -2.436 -3.826 1.00 90.56 99 ALA A N 1
ATOM 819 C CA . ALA A 1 99 ? 15.212 -1.141 -3.149 1.00 90.56 99 ALA A CA 1
ATOM 820 C C . ALA A 1 99 ? 15.307 0.056 -4.117 1.00 90.56 99 ALA A C 1
ATOM 822 O O . ALA A 1 99 ? 14.768 1.127 -3.842 1.00 90.56 99 ALA A O 1
ATOM 823 N N . VAL A 1 100 ? 15.976 -0.123 -5.261 1.00 93.19 100 VAL A N 1
ATOM 824 C CA . VAL A 1 100 ? 16.168 0.926 -6.275 1.00 93.19 100 VAL A CA 1
ATOM 825 C C . VAL A 1 100 ? 14.928 1.146 -7.152 1.00 93.19 100 VAL A C 1
ATOM 827 O O . VAL A 1 100 ? 14.788 2.208 -7.756 1.00 93.19 100 VAL A O 1
ATOM 830 N N . ASP A 1 101 ? 14.004 0.182 -7.214 1.00 95.75 101 ASP A N 1
ATOM 831 C CA . ASP A 1 101 ? 12.902 0.186 -8.182 1.00 95.75 101 ASP A CA 1
ATOM 832 C C . ASP A 1 101 ? 11.971 1.387 -8.015 1.00 95.75 101 ASP A C 1
ATOM 834 O O . ASP A 1 101 ? 11.631 2.062 -8.989 1.00 95.75 101 ASP A O 1
ATOM 838 N N . GLU A 1 102 ? 11.553 1.664 -6.776 1.00 92.62 102 GLU A N 1
ATOM 839 C CA . GLU A 1 102 ? 10.586 2.731 -6.507 1.00 92.62 102 GLU A CA 1
ATOM 840 C C . GLU A 1 102 ? 11.189 4.109 -6.804 1.00 92.62 102 GLU A C 1
ATOM 842 O O . GLU A 1 102 ? 10.499 4.970 -7.354 1.00 92.62 102 GLU A O 1
ATOM 847 N N . TYR A 1 103 ? 12.483 4.307 -6.533 1.00 91.44 103 TYR A N 1
ATOM 848 C CA . TYR A 1 103 ? 13.206 5.524 -6.916 1.00 91.44 103 TYR A CA 1
ATOM 849 C C . TYR A 1 103 ? 13.396 5.623 -8.434 1.00 91.44 103 TYR A C 1
ATOM 851 O O . TYR A 1 103 ? 13.185 6.694 -9.006 1.00 91.44 103 TYR A O 1
ATOM 859 N N . CYS A 1 104 ? 13.717 4.508 -9.097 1.00 95.25 104 CYS A N 1
ATOM 860 C CA . CYS A 1 104 ? 13.857 4.442 -10.547 1.00 95.25 104 CYS A CA 1
ATOM 861 C C . CYS A 1 104 ? 12.564 4.867 -11.252 1.00 95.25 104 CYS A C 1
ATOM 863 O O . CYS A 1 104 ? 12.607 5.794 -12.064 1.00 95.25 104 CYS A O 1
ATOM 865 N N . LEU A 1 105 ? 11.414 4.270 -10.913 1.00 93.88 105 LEU A N 1
ATOM 866 C CA . LEU A 1 105 ? 10.138 4.660 -11.523 1.00 93.88 105 LEU A CA 1
ATOM 867 C C . LEU A 1 105 ? 9.700 6.066 -11.111 1.00 93.88 105 LEU A C 1
ATOM 869 O O . LEU A 1 105 ? 9.188 6.799 -11.949 1.00 93.88 105 LEU A O 1
ATOM 873 N N . SER A 1 106 ? 9.955 6.489 -9.869 1.00 89.12 106 SER A N 1
ATOM 874 C CA . SER A 1 106 ? 9.632 7.860 -9.443 1.00 89.12 106 SER A CA 1
ATOM 875 C C . SER A 1 106 ? 10.434 8.926 -10.201 1.00 89.12 106 SER A C 1
ATOM 877 O O . SER A 1 106 ? 9.968 10.055 -10.340 1.00 89.12 106 SER A O 1
ATOM 879 N N . SER A 1 107 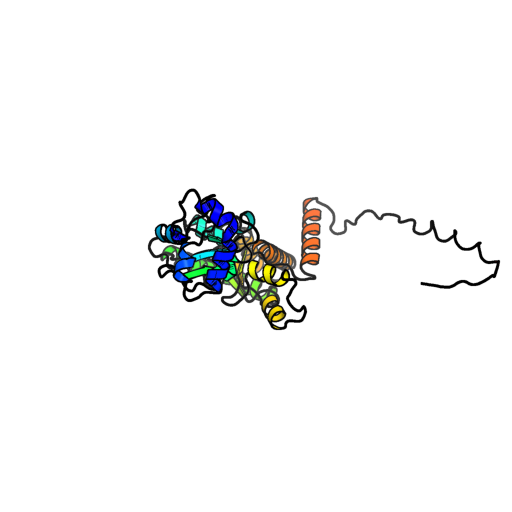? 11.627 8.591 -10.709 1.00 91.19 107 SER A N 1
ATOM 880 C CA . SER A 1 107 ? 12.442 9.496 -11.536 1.00 91.19 107 SER A CA 1
ATOM 881 C C . SER A 1 107 ? 11.991 9.577 -13.001 1.00 91.19 107 SER A C 1
ATOM 883 O O . SER A 1 107 ? 12.470 10.434 -13.752 1.00 91.19 107 SER A O 1
ATOM 885 N N . LEU A 1 108 ? 11.081 8.691 -13.420 1.00 93.12 108 LEU A N 1
ATOM 886 C CA . LEU A 1 108 ? 10.567 8.602 -14.778 1.00 93.12 108 LEU A CA 1
ATOM 887 C C . LEU A 1 10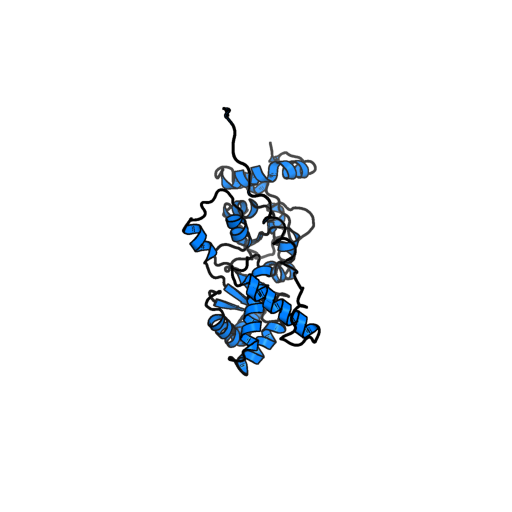8 ? 9.182 9.276 -14.850 1.00 93.12 108 LEU A C 1
ATOM 889 O O . LEU A 1 108 ? 8.222 8.741 -14.300 1.00 93.12 108 LEU A O 1
ATOM 893 N N . PRO A 1 109 ? 9.036 10.435 -15.526 1.00 90.75 109 PRO A N 1
ATOM 894 C CA . PRO A 1 109 ? 7.759 11.158 -15.551 1.00 90.75 109 PRO A CA 1
ATOM 895 C C . PRO A 1 109 ? 6.620 10.359 -16.197 1.00 90.75 109 PRO A C 1
ATOM 897 O O . PRO A 1 109 ? 5.489 10.366 -15.713 1.00 90.75 109 PRO A O 1
ATOM 900 N N . GLU A 1 110 ? 6.933 9.679 -17.297 1.00 95.00 110 GLU A N 1
ATOM 901 C CA . GLU A 1 110 ? 6.010 8.869 -18.085 1.00 95.00 110 GLU A CA 1
ATOM 902 C C . GLU A 1 110 ? 6.788 7.893 -18.976 1.00 95.00 110 GLU A C 1
ATOM 904 O O . GLU A 1 110 ? 7.992 8.054 -19.212 1.00 95.00 110 GLU A O 1
ATOM 909 N N . TYR A 1 111 ? 6.086 6.890 -19.490 1.00 96.62 111 TYR A N 1
ATOM 910 C CA . TYR A 1 111 ? 6.571 5.968 -20.505 1.00 96.62 111 TYR A CA 1
ATOM 911 C C . TYR A 1 111 ? 5.522 5.854 -21.610 1.00 96.62 111 TYR A C 1
ATOM 913 O O . TYR A 1 111 ? 4.373 5.529 -21.333 1.00 96.62 111 TYR A O 1
ATOM 921 N N . ASP A 1 112 ? 5.918 6.150 -22.849 1.00 94.44 112 ASP A N 1
ATOM 922 C CA . ASP A 1 112 ? 5.033 6.128 -24.025 1.00 94.44 112 ASP A CA 1
ATOM 923 C C . ASP A 1 112 ? 3.734 6.946 -23.841 1.00 94.44 112 ASP A C 1
ATOM 925 O O . ASP A 1 112 ? 2.646 6.530 -24.220 1.00 94.44 112 ASP A O 1
ATOM 929 N N . GLY A 1 113 ? 3.841 8.111 -23.187 1.00 93.50 113 GLY A N 1
ATOM 930 C CA . GLY A 1 113 ? 2.704 8.989 -22.876 1.00 93.50 113 GLY A CA 1
ATOM 931 C C . GLY A 1 113 ? 1.862 8.565 -21.663 1.00 93.50 113 GLY A C 1
ATOM 932 O O . GLY A 1 113 ? 0.921 9.271 -21.299 1.00 93.50 113 GLY A O 1
ATOM 933 N N . HIS A 1 114 ? 2.199 7.453 -21.004 1.00 94.75 114 HIS A N 1
ATOM 934 C CA . HIS A 1 114 ? 1.500 6.959 -19.819 1.00 94.75 114 HIS A CA 1
ATOM 935 C C . HIS A 1 114 ? 2.263 7.278 -18.533 1.00 94.75 114 HIS A C 1
ATOM 937 O O . HIS A 1 114 ? 3.436 6.933 -18.372 1.00 94.75 114 HIS A O 1
ATOM 943 N N . LYS A 1 115 ? 1.580 7.914 -17.577 1.00 94.06 115 LYS A N 1
ATOM 944 C CA . LYS A 1 115 ? 2.145 8.231 -16.257 1.00 94.06 115 LYS A CA 1
ATOM 945 C C . LYS A 1 115 ? 2.151 7.009 -15.348 1.00 94.06 115 LYS A C 1
ATOM 947 O O . LYS A 1 115 ? 1.291 6.137 -15.456 1.00 94.06 115 LYS A O 1
ATOM 952 N N . PHE A 1 116 ? 3.075 6.976 -14.397 1.00 94.25 116 PHE A N 1
ATOM 953 C CA . PHE A 1 116 ? 3.118 5.934 -13.374 1.00 94.25 116 PHE A CA 1
ATOM 954 C C . PHE A 1 116 ? 2.216 6.285 -12.189 1.00 94.25 116 PHE A C 1
ATOM 956 O O . PHE A 1 116 ? 2.207 7.422 -11.721 1.00 94.25 116 PHE A O 1
ATOM 963 N N . GLN A 1 117 ? 1.485 5.295 -11.678 1.00 93.56 117 GLN A N 1
ATOM 964 C CA . GLN A 1 117 ? 0.621 5.442 -10.513 1.00 93.56 117 GLN A CA 1
ATOM 965 C C . GLN A 1 117 ? 0.960 4.394 -9.455 1.00 93.56 117 GLN A C 1
ATOM 967 O O . GLN A 1 117 ? 0.709 3.200 -9.635 1.00 93.56 117 GLN A O 1
ATOM 972 N N . ASN A 1 118 ? 1.461 4.863 -8.311 1.00 94.62 118 ASN A N 1
ATOM 973 C CA . ASN A 1 118 ? 1.638 4.013 -7.143 1.00 94.62 118 ASN A CA 1
ATOM 974 C C . ASN A 1 118 ? 0.271 3.729 -6.513 1.00 94.62 118 ASN A C 1
ATOM 976 O O . ASN A 1 118 ? -0.407 4.648 -6.041 1.00 94.62 118 ASN A O 1
ATOM 980 N N . ILE A 1 119 ? -0.139 2.466 -6.481 1.00 94.81 119 ILE A N 1
ATOM 981 C CA . ILE A 1 119 ? -1.455 2.076 -5.958 1.00 94.81 119 ILE A CA 1
ATOM 982 C C . ILE A 1 119 ? -1.532 2.099 -4.423 1.00 94.81 119 ILE A C 1
ATOM 984 O O . ILE A 1 119 ? -2.611 1.891 -3.874 1.00 94.81 119 ILE A O 1
ATOM 988 N N . ALA A 1 120 ? -0.429 2.387 -3.723 1.00 94.81 120 ALA A N 1
ATOM 989 C CA . ALA A 1 120 ? -0.391 2.629 -2.278 1.00 94.81 120 ALA A CA 1
ATOM 990 C C . ALA A 1 120 ? -0.533 4.123 -1.899 1.00 94.81 120 ALA A C 1
ATOM 992 O O . ALA A 1 120 ? -0.464 4.468 -0.718 1.00 94.81 120 ALA A O 1
ATOM 993 N N . LYS A 1 121 ? -0.734 5.019 -2.881 1.00 92.88 121 LYS A N 1
ATOM 994 C CA . LYS A 1 121 ? -0.946 6.466 -2.676 1.00 92.88 121 LYS A CA 1
ATOM 995 C C . LYS A 1 121 ? -2.403 6.899 -2.891 1.00 92.88 121 LYS A C 1
ATOM 997 O O . LYS A 1 121 ? -3.189 6.206 -3.538 1.00 92.88 121 LYS A O 1
ATOM 1002 N N . GLU A 1 122 ? -2.763 8.048 -2.319 1.00 84.31 122 GLU A N 1
ATOM 1003 C CA . GLU A 1 122 ? -4.141 8.555 -2.227 1.00 84.31 122 GLU A CA 1
ATOM 1004 C C . GLU A 1 122 ? -4.783 8.858 -3.582 1.00 84.31 122 GLU A C 1
ATOM 1006 O O . GLU A 1 122 ? -5.942 8.496 -3.778 1.00 84.31 122 GLU A O 1
ATOM 1011 N N . ILE A 1 123 ? -4.047 9.462 -4.523 1.00 75.69 123 ILE A N 1
ATOM 1012 C CA . ILE A 1 123 ? -4.555 9.680 -5.883 1.00 75.69 123 ILE A CA 1
ATOM 1013 C C . ILE A 1 123 ? -4.665 8.318 -6.547 1.00 75.69 123 ILE A C 1
ATOM 1015 O O . ILE A 1 123 ? -3.674 7.740 -6.973 1.00 75.69 123 ILE A O 1
ATOM 1019 N N . PHE A 1 124 ? -5.874 7.785 -6.578 1.00 73.88 124 PHE A N 1
ATOM 1020 C CA . PHE A 1 124 ? -6.180 6.548 -7.257 1.00 73.88 124 PHE A CA 1
ATOM 1021 C C . PHE A 1 124 ? -7.570 6.674 -7.845 1.00 73.88 124 PHE A C 1
ATOM 1023 O O . PHE A 1 124 ? -8.566 6.686 -7.114 1.00 73.88 124 PHE A O 1
ATOM 1030 N N . ASP A 1 125 ? -7.608 6.783 -9.166 1.00 69.25 125 ASP A N 1
ATOM 1031 C CA . ASP A 1 125 ? -8.846 6.730 -9.915 1.00 69.25 125 ASP A CA 1
ATOM 1032 C C . ASP A 1 125 ? -8.863 5.466 -10.767 1.00 69.25 125 ASP A C 1
ATOM 1034 O O . ASP A 1 125 ? -7.861 5.078 -11.380 1.00 69.25 125 ASP A O 1
ATOM 1038 N N . LEU A 1 126 ? -10.006 4.797 -10.731 1.00 76.94 126 LEU A N 1
ATOM 1039 C CA . LEU A 1 126 ? -10.325 3.706 -11.634 1.00 76.94 126 LEU A CA 1
ATOM 1040 C C . LEU A 1 126 ? -11.397 4.237 -12.561 1.00 76.94 126 LEU A C 1
ATOM 1042 O O . LEU A 1 126 ? -12.367 4.818 -12.081 1.00 76.94 126 LEU A O 1
ATOM 1046 N N . ASP A 1 127 ? -11.250 3.974 -13.854 1.00 77.00 127 ASP A N 1
ATOM 1047 C CA . ASP A 1 127 ? -12.297 4.272 -14.823 1.00 77.00 127 ASP A CA 1
ATOM 1048 C C . ASP A 1 127 ? -13.518 3.389 -14.515 1.00 77.00 127 ASP A C 1
ATOM 1050 O O . ASP A 1 127 ? -13.605 2.215 -14.887 1.00 77.00 127 ASP A O 1
ATOM 1054 N N . GLU A 1 128 ? -14.432 3.945 -13.725 1.00 80.94 128 GLU A N 1
ATOM 1055 C CA . GLU A 1 128 ? -15.642 3.301 -13.239 1.00 80.94 128 GLU A CA 1
ATOM 1056 C C . GLU A 1 128 ? -16.843 3.736 -14.084 1.00 80.94 128 GLU A C 1
ATOM 1058 O O . GLU A 1 128 ? -16.982 4.894 -14.472 1.00 80.94 128 GLU A O 1
ATOM 1063 N N . ASN A 1 129 ? -17.756 2.804 -14.354 1.00 86.19 129 ASN A N 1
ATOM 1064 C CA . ASN A 1 129 ? -19.025 3.149 -14.993 1.00 86.19 129 ASN A CA 1
ATOM 1065 C C . ASN A 1 129 ? -19.986 3.841 -14.007 1.00 86.19 129 ASN A C 1
ATOM 1067 O O . ASN A 1 129 ? -19.827 3.748 -12.789 1.00 86.19 129 ASN A O 1
ATOM 1071 N N . GLU A 1 130 ? -21.045 4.473 -14.526 1.00 89.69 130 GLU A N 1
ATOM 1072 C CA . GLU A 1 130 ? -22.038 5.207 -13.720 1.00 89.69 130 GLU A CA 1
ATOM 1073 C C . GLU A 1 130 ? -22.612 4.376 -12.561 1.00 89.69 130 GLU A C 1
ATOM 1075 O O . GLU A 1 130 ? -22.802 4.873 -11.451 1.00 89.69 130 GLU A O 1
ATOM 1080 N N . ARG A 1 131 ? -22.837 3.075 -12.783 1.00 90.19 131 ARG A N 1
ATOM 1081 C CA . ARG A 1 131 ? -23.341 2.165 -11.749 1.00 90.19 131 ARG A CA 1
ATOM 1082 C C . ARG A 1 131 ? -22.331 1.966 -10.618 1.00 90.19 131 ARG A C 1
ATOM 1084 O O . ARG A 1 131 ? -22.728 1.896 -9.456 1.00 90.19 131 ARG A O 1
ATOM 1091 N N . GLN A 1 132 ? -21.047 1.827 -10.941 1.00 87.75 132 GLN A N 1
ATOM 1092 C CA . GLN A 1 132 ? -19.973 1.685 -9.956 1.00 87.75 132 GLN A CA 1
ATOM 1093 C C . GLN A 1 132 ? -19.787 2.975 -9.157 1.00 87.75 132 GLN A C 1
ATOM 1095 O O . GLN A 1 132 ? -19.729 2.911 -7.928 1.00 87.75 132 GLN A O 1
ATOM 1100 N N . GLN A 1 133 ? -19.809 4.123 -9.833 1.00 89.75 133 GLN A N 1
ATOM 1101 C CA . GLN A 1 133 ? -19.713 5.431 -9.194 1.00 89.75 133 GLN A CA 1
ATOM 1102 C C . GLN A 1 133 ? -20.899 5.683 -8.246 1.00 89.75 133 GLN A C 1
ATOM 1104 O O . GLN A 1 133 ? -20.695 6.007 -7.076 1.00 89.75 133 GLN A O 1
ATOM 1109 N N . SER A 1 134 ? -22.132 5.418 -8.692 1.00 92.94 134 SER A N 1
ATOM 1110 C CA . SER A 1 134 ? -23.334 5.538 -7.853 1.00 92.94 134 SER A CA 1
ATOM 1111 C C . SER A 1 134 ? -23.301 4.591 -6.644 1.00 92.94 134 SER A C 1
ATOM 1113 O O . SER A 1 134 ? -23.622 4.986 -5.522 1.00 92.94 134 SER A O 1
ATOM 1115 N N . ALA A 1 135 ? -22.840 3.347 -6.826 1.00 92.44 135 ALA A N 1
ATOM 1116 C CA . ALA A 1 135 ? -22.676 2.405 -5.720 1.00 92.44 135 ALA A CA 1
ATOM 1117 C C . ALA A 1 135 ? -21.615 2.869 -4.706 1.00 92.44 135 ALA A C 1
ATOM 1119 O O . ALA A 1 135 ? -21.775 2.650 -3.502 1.00 92.44 135 ALA A O 1
ATOM 1120 N N . HIS A 1 136 ? -20.539 3.507 -5.173 1.00 92.50 136 HIS A N 1
ATOM 1121 C CA . HIS A 1 136 ? -19.515 4.077 -4.306 1.00 92.50 136 HIS A CA 1
ATOM 1122 C C . HIS A 1 136 ? -20.050 5.270 -3.502 1.00 92.50 136 HIS A C 1
ATOM 1124 O O . HIS A 1 136 ? -19.816 5.343 -2.296 1.00 92.50 136 HIS A O 1
ATOM 1130 N N . GLU A 1 137 ? -20.814 6.165 -4.126 1.00 94.38 137 GLU A N 1
ATOM 1131 C CA . GLU A 1 137 ? -21.463 7.290 -3.443 1.00 94.38 137 GLU A CA 1
ATOM 1132 C C . GLU A 1 137 ? -22.457 6.816 -2.379 1.00 94.38 137 GLU A C 1
ATOM 1134 O O . GLU A 1 137 ? -22.373 7.242 -1.227 1.00 94.38 137 GLU A O 1
ATOM 1139 N N . ALA A 1 138 ? -23.312 5.842 -2.705 1.00 96.06 138 ALA A N 1
ATOM 1140 C CA . ALA A 1 138 ? -24.220 5.236 -1.734 1.00 96.06 138 ALA A CA 1
ATOM 1141 C C . ALA A 1 138 ? -23.465 4.591 -0.556 1.00 96.06 138 ALA A C 1
ATOM 1143 O O . ALA A 1 138 ? -23.872 4.715 0.602 1.00 96.06 138 ALA A O 1
ATOM 1144 N N . ALA A 1 139 ? -22.335 3.927 -0.827 1.00 96.25 139 ALA A N 1
ATOM 1145 C CA . ALA A 1 139 ? -21.486 3.360 0.215 1.00 96.25 139 ALA A CA 1
ATOM 1146 C C . ALA A 1 139 ? -20.845 4.441 1.100 1.00 96.25 139 ALA A C 1
ATOM 1148 O O . ALA A 1 139 ? -20.774 4.249 2.314 1.00 96.25 139 ALA A O 1
ATOM 1149 N N . ARG A 1 140 ? -20.415 5.571 0.519 1.00 96.81 140 ARG A N 1
ATOM 1150 C CA . ARG A 1 140 ? -19.898 6.729 1.265 1.00 96.81 140 ARG A CA 1
ATOM 1151 C C . ARG A 1 140 ? -20.946 7.299 2.207 1.00 96.81 140 ARG A C 1
ATOM 1153 O O . ARG A 1 140 ? -20.634 7.477 3.377 1.00 96.81 140 ARG A O 1
ATOM 1160 N N . THR A 1 141 ? -22.172 7.513 1.735 1.00 97.56 141 THR A N 1
ATOM 1161 C CA . THR A 1 141 ? -23.271 7.990 2.587 1.00 97.56 141 THR A CA 1
ATOM 1162 C C . THR A 1 141 ? -23.574 6.997 3.706 1.00 97.56 141 THR A C 1
ATOM 1164 O O . THR A 1 141 ? -23.666 7.384 4.865 1.00 97.56 141 THR A O 1
ATOM 1167 N N . ARG A 1 142 ? -23.661 5.698 3.391 1.00 97.56 142 ARG A N 1
ATOM 1168 C CA . ARG A 1 142 ? -23.956 4.661 4.390 1.00 97.56 142 ARG A CA 1
ATOM 1169 C C . ARG A 1 142 ? -22.894 4.570 5.490 1.00 97.56 142 ARG A C 1
ATOM 1171 O O . ARG A 1 142 ? -23.236 4.345 6.644 1.00 97.56 142 ARG A O 1
ATOM 1178 N N . LEU A 1 143 ? -21.616 4.684 5.130 1.00 98.00 143 LEU A N 1
ATOM 1179 C CA . LEU A 1 143 ? -20.490 4.533 6.060 1.00 98.00 143 LEU A CA 1
ATOM 1180 C C . LEU A 1 143 ? -20.036 5.847 6.684 1.00 98.00 143 LEU A C 1
ATOM 1182 O O . LEU A 1 143 ? -19.107 5.835 7.489 1.00 98.00 143 LEU A O 1
ATOM 1186 N N . GLU A 1 144 ? -20.684 6.960 6.350 1.00 98.00 144 GLU A N 1
ATOM 1187 C CA . GLU A 1 144 ? -20.343 8.273 6.878 1.00 98.00 144 GLU A CA 1
ATOM 1188 C C . GLU A 1 144 ? -20.251 8.289 8.419 1.00 98.00 144 GLU A C 1
ATOM 1190 O O . GLU A 1 144 ? -19.218 8.753 8.918 1.00 98.00 144 GLU A O 1
ATOM 1195 N N . PRO A 1 145 ? -21.206 7.708 9.187 1.00 97.94 145 PRO A N 1
ATOM 1196 C CA . PRO A 1 145 ? -21.113 7.660 10.649 1.00 97.94 145 PRO A CA 1
ATOM 1197 C C . PRO A 1 145 ? -19.846 6.953 11.141 1.00 97.94 145 PRO A C 1
ATOM 1199 O O . PRO A 1 145 ? -19.134 7.480 11.992 1.00 97.94 145 PRO A O 1
ATOM 1202 N N . LEU A 1 146 ? -19.513 5.801 10.548 1.00 98.25 146 LEU A N 1
ATOM 1203 C CA . LEU A 1 146 ? -18.318 5.041 10.910 1.00 98.25 146 LEU A CA 1
ATOM 1204 C C . LEU A 1 146 ? -17.033 5.783 10.524 1.00 98.25 146 LEU A C 1
ATOM 1206 O O . LEU A 1 146 ? -16.085 5.802 11.300 1.00 98.25 146 LEU A O 1
ATOM 1210 N N . THR A 1 147 ? -16.978 6.410 9.344 1.00 98.06 147 THR A N 1
ATOM 1211 C CA . THR A 1 147 ? -15.781 7.163 8.927 1.00 98.06 147 THR A CA 1
ATOM 1212 C C . THR A 1 147 ? -15.524 8.387 9.802 1.00 98.06 147 THR A C 1
ATOM 1214 O O . THR A 1 147 ? -14.365 8.665 10.102 1.00 98.06 147 THR A O 1
ATOM 1217 N N . ARG A 1 148 ? -16.576 9.085 10.258 1.00 98.06 148 ARG A N 1
ATOM 1218 C CA . ARG A 1 148 ? -16.445 10.174 11.237 1.00 98.06 148 ARG A CA 1
ATOM 1219 C C . ARG A 1 148 ? -15.926 9.643 12.567 1.00 98.06 148 ARG A C 1
ATOM 1221 O O . ARG A 1 148 ? -14.877 10.083 13.015 1.00 98.06 148 ARG A O 1
ATOM 1228 N N . TRP A 1 149 ? -16.581 8.618 13.113 1.00 98.31 149 TRP A N 1
ATOM 1229 C CA . TRP A 1 149 ? -16.189 8.015 14.387 1.00 98.31 149 TRP A CA 1
ATOM 1230 C C . TRP A 1 149 ? -14.740 7.497 14.373 1.00 98.31 149 TRP A C 1
ATOM 1232 O O . TRP A 1 149 ? -13.983 7.757 15.303 1.00 98.31 149 TRP A O 1
ATOM 1242 N N . LEU A 1 150 ? -14.306 6.838 13.290 1.00 98.06 150 LEU A N 1
ATOM 1243 C CA . LEU A 1 150 ? -12.909 6.416 13.124 1.00 98.06 150 LEU A CA 1
ATOM 1244 C C . LEU A 1 150 ? -11.956 7.613 13.035 1.00 98.06 150 LEU A C 1
ATOM 1246 O O . LEU A 1 150 ? -10.872 7.559 13.605 1.00 98.06 150 LEU A O 1
ATOM 1250 N N . GLY A 1 151 ? -12.339 8.679 12.327 1.00 97.12 151 GLY A N 1
ATOM 1251 C CA . GLY A 1 151 ? -11.563 9.918 12.256 1.00 97.12 151 GLY A CA 1
ATOM 1252 C C . GLY A 1 151 ? -11.370 10.570 13.625 1.00 97.12 151 GLY A C 1
ATOM 1253 O O . GLY A 1 151 ? -10.263 11.002 13.936 1.00 97.12 151 GLY A O 1
ATOM 1254 N N . ASP A 1 152 ? -12.414 10.566 14.452 1.00 96.56 152 ASP A N 1
ATOM 1255 C CA . ASP A 1 152 ? -12.389 11.148 15.793 1.00 96.56 152 ASP A CA 1
ATOM 1256 C C . ASP A 1 152 ? -11.560 10.287 16.759 1.00 96.56 152 ASP A C 1
ATOM 1258 O O . ASP A 1 152 ? -10.634 10.784 17.401 1.00 96.56 152 ASP A O 1
ATOM 1262 N N . LYS A 1 153 ? -11.835 8.975 16.832 1.00 95.94 153 LYS A N 1
ATOM 1263 C CA . LYS A 1 153 ? -11.164 8.066 17.779 1.00 95.94 153 LYS A CA 1
ATOM 1264 C C . LYS A 1 153 ? -9.715 7.748 17.387 1.00 95.94 153 LYS A C 1
ATOM 1266 O O . LYS A 1 153 ? -8.891 7.522 18.265 1.00 95.94 153 LYS A O 1
ATOM 1271 N N . LEU A 1 154 ? -9.378 7.756 16.092 1.00 95.69 154 LEU A N 1
ATOM 1272 C CA . LEU A 1 154 ? -8.024 7.470 15.587 1.00 95.69 154 LEU A CA 1
ATOM 1273 C C . LEU A 1 154 ? -7.280 8.725 15.108 1.00 95.69 154 LEU A C 1
ATOM 1275 O O . LEU A 1 154 ? -6.224 8.607 14.481 1.00 95.69 154 LEU A O 1
ATOM 1279 N N . GLY A 1 155 ? -7.783 9.930 15.390 1.00 94.06 155 GLY A N 1
ATOM 1280 C CA . GLY A 1 155 ? -7.227 11.188 14.873 1.00 94.06 155 GLY A CA 1
ATOM 1281 C C . GLY A 1 155 ? -5.761 11.438 15.244 1.00 94.06 155 GLY A C 1
ATOM 1282 O O . GLY A 1 155 ? -5.070 12.203 14.570 1.00 94.06 155 GLY A O 1
ATOM 1283 N N . ALA A 1 156 ? -5.235 10.765 16.271 1.00 91.75 156 ALA A N 1
ATOM 1284 C CA . ALA A 1 156 ? -3.811 10.770 16.604 1.00 91.75 156 ALA A CA 1
ATOM 1285 C C . ALA A 1 156 ? -2.939 10.046 15.557 1.00 91.75 156 ALA A C 1
ATOM 1287 O O . ALA A 1 156 ? -1.779 10.412 15.385 1.00 91.75 156 ALA A O 1
ATOM 1288 N N . TRP A 1 157 ? -3.485 9.067 14.833 1.00 91.69 157 TRP A N 1
ATOM 1289 C CA . TRP A 1 157 ? -2.735 8.157 13.957 1.00 91.69 157 TRP A CA 1
ATOM 1290 C C . TRP A 1 157 ? -3.055 8.338 12.470 1.00 91.69 157 TRP A C 1
ATOM 1292 O O . TRP A 1 157 ? -2.190 8.138 11.616 1.00 91.69 157 TRP A O 1
ATOM 1302 N N . ILE A 1 158 ? -4.281 8.754 12.144 1.00 94.81 158 ILE A N 1
ATOM 1303 C CA . ILE A 1 158 ? -4.743 8.907 10.759 1.00 94.81 158 ILE A CA 1
ATOM 1304 C C . ILE A 1 158 ? -5.062 10.363 10.428 1.00 94.81 158 ILE A C 1
ATOM 1306 O O . ILE A 1 158 ? -5.397 11.158 11.302 1.00 94.81 158 ILE A O 1
ATOM 1310 N N . THR A 1 159 ? -4.962 10.727 9.150 1.00 94.81 159 THR A N 1
ATOM 1311 C CA . THR A 1 159 ? -5.431 12.037 8.668 1.00 94.81 159 THR A CA 1
ATOM 1312 C C . THR A 1 159 ? -6.952 12.084 8.603 1.00 94.81 159 THR A C 1
ATOM 1314 O O . THR A 1 159 ? -7.562 13.073 8.993 1.00 94.81 159 THR A O 1
ATOM 1317 N N . ARG A 1 160 ? -7.557 11.016 8.078 1.00 95.69 160 ARG A N 1
ATOM 1318 C CA . ARG A 1 160 ? -9.002 10.805 7.956 1.00 95.69 160 ARG A CA 1
ATOM 1319 C C . ARG A 1 160 ? -9.288 9.343 7.627 1.00 95.69 160 ARG A C 1
ATOM 1321 O O . ARG A 1 160 ? -8.420 8.650 7.089 1.00 95.69 160 ARG A O 1
ATOM 1328 N N . ALA A 1 161 ? -10.517 8.904 7.881 1.00 97.44 161 ALA A N 1
ATOM 1329 C CA . ALA A 1 161 ? -11.035 7.649 7.350 1.00 97.44 161 ALA A CA 1
ATOM 1330 C C . ALA A 1 161 ? -11.861 7.901 6.077 1.00 97.44 161 ALA A C 1
ATOM 1332 O O . ALA A 1 161 ? -12.545 8.919 5.956 1.00 97.44 161 ALA A O 1
ATOM 1333 N N . ALA A 1 162 ? -11.801 6.986 5.112 1.00 96.31 162 ALA A N 1
ATOM 1334 C CA . ALA A 1 162 ? -12.546 7.083 3.860 1.00 96.31 162 ALA A CA 1
ATOM 1335 C C . ALA A 1 162 ? -12.995 5.711 3.356 1.00 96.31 162 ALA A C 1
ATOM 1337 O O . ALA A 1 162 ? -12.382 4.687 3.643 1.00 96.31 162 ALA A O 1
ATOM 1338 N N . VAL A 1 163 ? -14.057 5.686 2.552 1.00 96.31 163 VAL A N 1
ATOM 1339 C CA . VAL A 1 163 ? -14.482 4.461 1.867 1.00 96.31 163 VAL A CA 1
ATOM 1340 C C . VAL A 1 163 ? -13.524 4.165 0.719 1.00 96.31 163 VAL A C 1
ATOM 1342 O O . VAL A 1 163 ? -13.300 5.008 -0.147 1.00 96.31 163 VAL A O 1
ATOM 1345 N N . SER A 1 164 ? -12.981 2.952 0.698 1.00 94.44 164 SER A N 1
ATOM 1346 C CA . SER A 1 164 ? -12.024 2.530 -0.316 1.00 94.44 164 SER A CA 1
ATOM 1347 C C . SER A 1 164 ? -12.666 2.291 -1.679 1.00 94.44 164 SER A C 1
ATOM 1349 O O . SER A 1 164 ? -13.755 1.717 -1.784 1.00 94.44 164 SER A O 1
ATOM 1351 N N . ARG A 1 165 ? -11.909 2.617 -2.732 1.00 90.19 165 ARG A N 1
ATOM 1352 C CA . ARG A 1 165 ? -12.146 2.132 -4.097 1.00 90.19 165 ARG A CA 1
ATOM 1353 C C . ARG A 1 165 ? -11.235 0.978 -4.504 1.00 90.19 165 ARG A C 1
ATOM 1355 O O . ARG A 1 165 ? -11.511 0.369 -5.525 1.00 90.19 165 ARG A O 1
ATOM 1362 N N . ARG A 1 166 ? -10.188 0.631 -3.756 1.00 91.88 166 ARG A N 1
ATOM 1363 C CA . ARG A 1 166 ? -9.186 -0.376 -4.175 1.00 91.88 166 ARG A CA 1
ATOM 1364 C C . ARG A 1 166 ? -9.278 -1.710 -3.425 1.00 91.88 166 ARG A C 1
ATOM 1366 O O . ARG A 1 166 ? -8.792 -2.723 -3.921 1.00 91.88 166 ARG A O 1
ATOM 1373 N N . LEU A 1 167 ? -9.966 -1.736 -2.282 1.00 94.44 167 LEU A N 1
ATOM 1374 C CA . LEU A 1 167 ? -10.139 -2.943 -1.470 1.00 94.44 167 LEU A CA 1
ATOM 1375 C C . LEU A 1 167 ? -11.208 -3.895 -2.032 1.00 94.44 167 LEU A C 1
ATOM 1377 O O . LEU A 1 167 ? -12.283 -3.484 -2.492 1.00 94.44 167 LEU A O 1
ATOM 1381 N N . ALA A 1 168 ? -10.942 -5.200 -1.941 1.00 92.81 168 ALA A N 1
ATOM 1382 C CA . ALA A 1 168 ? -11.916 -6.237 -2.271 1.00 92.81 168 ALA A CA 1
ATOM 1383 C C . ALA A 1 168 ? -12.172 -7.188 -1.099 1.00 92.81 168 ALA A C 1
ATOM 1385 O O . ALA A 1 168 ? -13.328 -7.362 -0.712 1.00 92.81 168 ALA A O 1
ATOM 1386 N N . ARG A 1 169 ? -11.116 -7.790 -0.551 1.00 94.44 169 ARG A N 1
ATOM 1387 C CA . ARG A 1 169 ? -11.157 -8.792 0.520 1.00 94.44 169 ARG A CA 1
ATOM 1388 C C . ARG A 1 169 ? -10.693 -8.227 1.851 1.00 94.44 169 ARG A C 1
ATOM 1390 O O . ARG A 1 169 ? -11.261 -8.596 2.864 1.00 94.44 169 ARG A O 1
ATOM 1397 N N . SER A 1 170 ? -9.696 -7.350 1.858 1.00 97.44 170 SER A N 1
ATOM 1398 C CA . SER A 1 170 ? -9.178 -6.782 3.104 1.00 97.44 170 SER A CA 1
ATOM 1399 C C . SER A 1 170 ? -10.186 -5.794 3.726 1.00 97.44 170 SER A C 1
ATOM 1401 O O . SER A 1 170 ? -10.890 -5.105 2.978 1.00 97.44 170 SER A O 1
ATOM 1403 N N . PRO A 1 171 ? -10.295 -5.711 5.069 1.00 97.56 171 PRO A N 1
ATOM 1404 C CA . PRO A 1 171 ? -11.233 -4.813 5.750 1.00 97.56 171 PRO A CA 1
ATOM 1405 C C . PRO A 1 171 ? -10.817 -3.345 5.662 1.00 97.56 171 PRO A C 1
ATOM 1407 O O . PRO A 1 171 ? -11.677 -2.480 5.519 1.00 97.56 171 PRO A O 1
ATOM 1410 N N . ALA A 1 172 ? -9.517 -3.066 5.740 1.00 98.00 172 ALA A N 1
ATOM 1411 C CA . ALA A 1 172 ? -8.967 -1.721 5.697 1.00 98.00 172 ALA A CA 1
ATOM 1412 C C . ALA A 1 172 ? -7.510 -1.722 5.207 1.00 98.00 172 ALA A C 1
ATOM 1414 O O . ALA A 1 172 ? -6.856 -2.768 5.204 1.00 98.00 172 ALA A O 1
ATOM 1415 N N . ALA A 1 173 ? -7.013 -0.552 4.807 1.00 97.62 173 ALA A N 1
ATOM 1416 C CA . ALA A 1 173 ? -5.612 -0.302 4.470 1.00 97.62 173 ALA A CA 1
ATOM 1417 C C . ALA A 1 173 ? -5.223 1.153 4.781 1.00 97.62 173 ALA A C 1
ATOM 1419 O O . ALA A 1 173 ? -6.075 2.042 4.765 1.00 97.62 173 ALA A O 1
ATOM 1420 N N . LEU A 1 174 ? -3.937 1.396 5.042 1.00 96.75 174 LEU A N 1
ATOM 1421 C CA . LEU A 1 174 ? -3.379 2.736 5.216 1.00 96.75 174 LEU A CA 1
ATOM 1422 C C . LEU A 1 174 ? -2.779 3.225 3.907 1.00 96.75 174 LEU A C 1
ATOM 1424 O O . LEU A 1 174 ? -1.901 2.589 3.345 1.00 96.75 174 LEU A O 1
ATOM 1428 N N . VAL A 1 175 ? -3.234 4.375 3.435 1.00 95.38 175 VAL A N 1
ATOM 1429 C CA . VAL A 1 175 ? -2.825 4.942 2.154 1.00 95.38 175 VAL A CA 1
ATOM 1430 C C . VAL A 1 175 ? -1.954 6.168 2.398 1.00 95.38 175 VAL A C 1
ATOM 1432 O O . VAL A 1 175 ? -2.319 7.064 3.167 1.00 95.38 175 VAL A O 1
ATOM 1435 N N . ALA A 1 176 ? -0.804 6.214 1.728 1.00 93.81 176 ALA A N 1
ATOM 1436 C CA . ALA A 1 176 ? 0.068 7.378 1.749 1.00 93.81 176 ALA A CA 1
ATOM 1437 C C . ALA A 1 176 ? -0.602 8.578 1.077 1.00 93.81 176 ALA A C 1
ATOM 1439 O O . ALA A 1 176 ? -1.299 8.441 0.069 1.00 93.81 176 ALA A O 1
ATOM 1440 N N . THR A 1 177 ? -0.332 9.777 1.587 1.00 90.19 177 THR A N 1
ATOM 1441 C CA . THR A 1 177 ? -0.666 11.006 0.863 1.00 90.19 177 THR A CA 1
ATOM 1442 C C . THR A 1 177 ? 0.141 11.078 -0.439 1.00 90.19 177 THR A C 1
ATOM 1444 O O . THR A 1 177 ? 1.124 10.360 -0.637 1.00 90.19 177 THR A O 1
ATOM 1447 N N . VAL A 1 178 ? -0.255 11.968 -1.346 1.00 84.94 178 VAL A N 1
ATOM 1448 C CA . VAL A 1 178 ? 0.382 12.145 -2.666 1.00 84.94 178 VAL A CA 1
ATOM 1449 C C . VAL A 1 178 ? 1.901 12.308 -2.570 1.00 84.94 178 VAL A C 1
ATOM 1451 O O . VAL A 1 178 ? 2.660 11.639 -3.278 1.00 84.94 178 VAL A O 1
ATOM 1454 N N . PHE A 1 179 ? 2.343 13.154 -1.644 1.00 83.31 179 PHE A N 1
ATOM 1455 C CA . PHE A 1 179 ? 3.754 13.471 -1.422 1.00 83.31 179 PHE A CA 1
ATOM 1456 C C . PHE A 1 179 ? 4.368 12.697 -0.250 1.00 83.31 179 PHE A C 1
ATOM 1458 O O . PHE A 1 179 ? 5.563 12.815 -0.009 1.00 83.31 179 PHE A O 1
ATOM 1465 N N . GLY A 1 180 ? 3.573 11.898 0.464 1.00 87.25 180 GLY A N 1
ATOM 1466 C CA . GLY A 1 180 ? 4.039 11.117 1.601 1.00 87.25 180 GLY A CA 1
ATOM 1467 C C . GLY A 1 180 ? 4.781 9.845 1.201 1.00 87.25 180 GLY A C 1
ATOM 1468 O O . GLY A 1 180 ? 4.729 9.389 0.050 1.00 87.25 180 GLY A O 1
ATOM 1469 N N . TRP A 1 181 ? 5.460 9.261 2.187 1.00 90.25 181 TRP A N 1
ATOM 1470 C CA . TRP A 1 181 ? 6.139 7.975 2.045 1.00 90.25 181 TRP A CA 1
ATOM 1471 C C . TRP A 1 181 ? 5.147 6.809 2.083 1.00 90.25 181 TRP A C 1
ATOM 1473 O O . TRP A 1 181 ? 4.248 6.728 2.930 1.00 90.25 181 TRP A O 1
ATOM 1483 N N . THR A 1 182 ? 5.320 5.896 1.129 1.00 92.81 182 THR A N 1
ATOM 1484 C CA . THR A 1 182 ? 4.694 4.570 1.146 1.00 92.81 182 THR A CA 1
ATOM 1485 C C . THR A 1 182 ? 5.355 3.701 2.218 1.00 92.81 182 THR A C 1
ATOM 1487 O O . THR A 1 182 ? 6.438 4.034 2.699 1.00 92.81 182 THR A O 1
ATOM 1490 N N . GLY A 1 183 ? 4.738 2.573 2.581 1.00 92.44 183 GLY A N 1
ATOM 1491 C CA . GLY A 1 183 ? 5.352 1.626 3.522 1.00 92.44 183 GLY A CA 1
ATOM 1492 C C . GLY A 1 183 ? 6.730 1.136 3.056 1.00 92.44 183 GLY A C 1
ATOM 1493 O O . GLY A 1 183 ? 7.669 1.057 3.845 1.00 92.44 183 GLY A O 1
ATOM 1494 N N . ASN A 1 184 ? 6.899 0.914 1.745 1.00 93.06 184 ASN A N 1
ATOM 1495 C CA . ASN A 1 184 ? 8.199 0.561 1.175 1.00 93.06 184 ASN A CA 1
ATOM 1496 C C . ASN A 1 184 ? 9.231 1.691 1.317 1.00 93.06 184 ASN A C 1
ATOM 1498 O O . ASN A 1 184 ? 10.329 1.430 1.802 1.00 93.06 184 ASN A O 1
ATOM 1502 N N . MET A 1 185 ? 8.885 2.933 0.956 1.00 90.81 185 MET A N 1
ATOM 1503 C CA . MET A 1 185 ? 9.783 4.086 1.132 1.00 90.81 185 MET A CA 1
ATOM 1504 C C . MET A 1 185 ? 10.189 4.281 2.595 1.00 90.81 185 MET A C 1
ATOM 1506 O O . MET A 1 185 ? 11.355 4.537 2.880 1.00 90.81 185 MET A O 1
ATOM 1510 N N . GLU A 1 186 ? 9.239 4.137 3.518 1.00 90.50 186 GLU A N 1
ATOM 1511 C CA . GLU A 1 186 ? 9.476 4.254 4.954 1.00 90.50 186 GLU A CA 1
ATOM 1512 C C . GLU A 1 186 ? 10.469 3.197 5.449 1.00 90.50 186 GLU A C 1
ATOM 1514 O O . GLU A 1 186 ? 11.470 3.534 6.083 1.00 90.50 186 GLU A O 1
ATOM 1519 N N . ARG A 1 187 ? 10.262 1.933 5.067 1.00 89.38 187 ARG A N 1
ATOM 1520 C CA . ARG A 1 187 ? 11.197 0.842 5.359 1.00 89.38 187 ARG A CA 1
ATOM 1521 C C . ARG A 1 187 ? 12.592 1.122 4.797 1.00 89.38 187 ARG A C 1
ATOM 1523 O O . ARG A 1 187 ? 13.567 1.008 5.532 1.00 89.38 187 ARG A O 1
ATOM 1530 N N . LEU A 1 188 ? 12.700 1.516 3.526 1.00 87.94 188 LEU A N 1
ATOM 1531 C CA . LEU A 1 188 ? 13.991 1.804 2.889 1.00 87.94 188 LEU A CA 1
ATOM 1532 C C . LEU A 1 188 ? 14.728 2.968 3.561 1.00 87.94 188 LEU A C 1
ATOM 1534 O O . LEU A 1 188 ? 15.943 2.901 3.744 1.00 87.94 188 LEU A O 1
ATOM 1538 N N . ALA A 1 189 ? 14.004 4.014 3.961 1.00 84.69 189 ALA A N 1
ATOM 1539 C CA . ALA A 1 189 ? 14.580 5.141 4.682 1.00 84.69 189 ALA A CA 1
ATOM 1540 C C . ALA A 1 189 ? 15.101 4.737 6.070 1.00 84.69 189 ALA A C 1
ATOM 1542 O O . ALA A 1 189 ? 16.157 5.208 6.487 1.00 84.69 189 ALA A O 1
ATOM 1543 N N . LEU A 1 190 ? 14.397 3.846 6.775 1.00 81.81 190 LEU A N 1
ATOM 1544 C CA . LEU A 1 190 ? 14.822 3.335 8.081 1.00 81.81 190 LEU A CA 1
ATOM 1545 C C . LEU A 1 190 ? 16.019 2.380 7.990 1.00 81.81 190 LEU A C 1
ATOM 1547 O O . LEU A 1 190 ? 16.856 2.374 8.887 1.00 81.81 190 LEU A O 1
ATOM 1551 N N . SER A 1 191 ? 16.125 1.595 6.916 1.00 82.00 191 SER A N 1
ATOM 1552 C CA . SER A 1 191 ? 17.223 0.637 6.718 1.00 82.00 191 SER A CA 1
ATOM 1553 C C . SER A 1 191 ? 18.523 1.264 6.198 1.00 82.00 191 SER A C 1
ATOM 1555 O O . SER A 1 191 ? 19.544 0.582 6.127 1.00 82.00 191 SER A O 1
ATOM 1557 N N . ASN A 1 192 ? 18.518 2.541 5.808 1.00 77.69 192 ASN A N 1
ATOM 1558 C CA .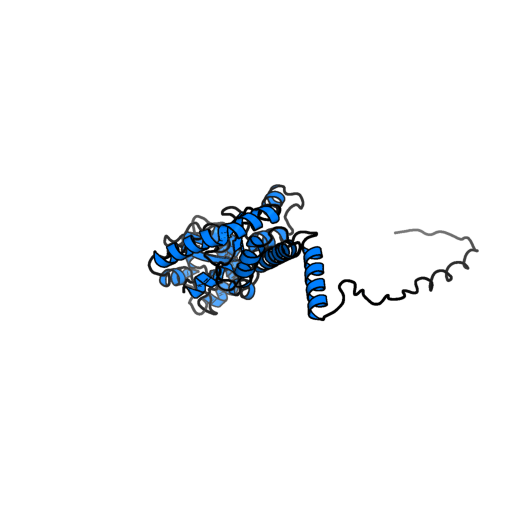 ASN A 1 192 ? 19.700 3.185 5.244 1.00 77.69 192 ASN A CA 1
ATOM 1559 C C . ASN A 1 192 ? 20.704 3.594 6.340 1.00 77.69 192 ASN A C 1
ATOM 1561 O O . ASN A 1 192 ? 20.518 4.593 7.034 1.00 77.69 192 ASN A O 1
ATOM 1565 N N . ALA A 1 193 ? 21.807 2.847 6.443 1.00 61.84 193 ALA A N 1
ATOM 1566 C CA . ALA A 1 193 ? 22.855 3.028 7.453 1.00 61.84 193 ALA A CA 1
ATOM 1567 C C . ALA A 1 193 ? 23.650 4.347 7.339 1.00 61.84 193 ALA A C 1
ATOM 1569 O O . ALA A 1 193 ? 24.349 4.725 8.277 1.00 61.84 193 ALA A O 1
ATOM 1570 N N . HIS A 1 194 ? 23.565 5.058 6.210 1.00 61.16 194 HIS A N 1
ATOM 1571 C CA . HIS A 1 194 ? 24.334 6.286 5.965 1.00 61.16 194 HIS A CA 1
ATOM 1572 C C . HIS A 1 194 ? 23.569 7.579 6.280 1.00 61.16 194 HIS A C 1
ATOM 1574 O O . HIS A 1 194 ? 24.091 8.676 6.068 1.00 61.16 194 HIS A O 1
ATOM 1580 N N . GLN A 1 195 ? 22.337 7.483 6.784 1.00 61.38 195 GLN A N 1
ATOM 1581 C CA . GLN A 1 195 ? 21.546 8.654 7.152 1.00 61.38 195 GLN A CA 1
ATOM 1582 C C . GLN A 1 195 ? 21.801 9.052 8.607 1.00 61.38 195 GLN A C 1
ATOM 1584 O O . GLN A 1 195 ? 21.805 8.218 9.511 1.00 61.38 195 GLN A O 1
ATOM 1589 N N . LYS A 1 196 ? 22.005 10.352 8.853 1.00 62.31 196 LYS A N 1
ATOM 1590 C CA . LYS A 1 196 ? 22.174 10.874 10.215 1.00 62.31 196 LYS A CA 1
ATOM 1591 C C . LYS A 1 196 ? 20.892 10.617 11.010 1.00 62.31 196 LYS A C 1
ATOM 1593 O O . LYS A 1 196 ? 19.805 10.991 10.572 1.00 62.31 196 LYS A O 1
ATOM 1598 N N . ALA A 1 197 ? 21.030 10.028 12.198 1.00 60.91 197 ALA A N 1
ATOM 1599 C CA . ALA A 1 197 ? 19.903 9.691 13.072 1.00 60.91 197 ALA A CA 1
ATOM 1600 C C . ALA A 1 197 ? 18.994 10.900 13.387 1.00 60.91 197 ALA A C 1
ATOM 1602 O O . ALA A 1 197 ? 17.792 10.733 13.598 1.00 60.91 197 ALA A O 1
ATOM 1603 N N . ASP A 1 198 ? 19.537 12.118 13.338 1.00 65.81 198 ASP A N 1
ATOM 1604 C CA . ASP A 1 198 ? 18.844 13.354 13.708 1.00 65.81 198 ASP A CA 1
ATOM 1605 C C . ASP A 1 198 ? 18.409 14.234 12.518 1.00 65.81 198 ASP A C 1
ATOM 1607 O O . ASP A 1 198 ? 18.336 15.457 12.616 1.00 65.81 198 ASP A O 1
ATOM 1611 N N . ASP A 1 199 ? 18.107 13.627 11.367 1.00 75.06 199 ASP A N 1
ATOM 1612 C CA . ASP A 1 199 ? 17.552 14.365 10.227 1.00 75.06 199 ASP A CA 1
ATOM 1613 C C . ASP A 1 199 ? 16.081 14.779 10.467 1.00 75.06 199 ASP A C 1
ATOM 1615 O O . ASP A 1 199 ? 15.172 13.946 10.575 1.00 75.06 199 ASP A O 1
ATOM 1619 N N . ALA A 1 200 ? 15.837 16.092 10.519 1.00 75.62 200 ALA A N 1
ATOM 1620 C CA . ALA A 1 200 ? 14.511 16.685 10.675 1.00 75.62 200 ALA A CA 1
ATOM 1621 C C . ALA A 1 200 ? 13.554 16.331 9.520 1.00 75.62 200 ALA A C 1
ATOM 1623 O O . ALA A 1 200 ? 12.357 16.152 9.753 1.00 75.62 200 ALA A O 1
ATOM 1624 N N . GLN A 1 201 ? 14.060 16.172 8.290 1.00 74.06 201 GLN A N 1
ATOM 1625 C CA . GLN A 1 201 ? 13.250 15.764 7.135 1.00 74.06 201 GLN A CA 1
ATOM 1626 C C . GLN A 1 201 ? 12.753 14.324 7.284 1.00 74.06 201 GLN A C 1
ATOM 1628 O O . GLN A 1 201 ? 11.597 14.031 6.966 1.00 74.06 201 GLN A O 1
ATOM 1633 N N . ARG A 1 202 ? 13.591 13.437 7.830 1.00 75.62 202 ARG A N 1
ATOM 1634 C CA . ARG A 1 202 ? 13.230 12.045 8.123 1.00 75.62 202 ARG A CA 1
ATOM 1635 C C . ARG A 1 202 ? 12.146 11.978 9.195 1.00 75.62 202 ARG A C 1
ATOM 1637 O O . ARG A 1 202 ? 11.110 11.354 8.982 1.00 75.62 202 ARG A O 1
ATOM 1644 N N . LYS A 1 203 ? 12.339 12.686 10.314 1.00 78.19 203 LYS A N 1
ATOM 1645 C CA . LYS A 1 203 ? 11.338 12.777 11.394 1.00 78.19 203 LYS A CA 1
ATOM 1646 C C . LYS A 1 203 ? 10.003 13.328 10.886 1.00 78.19 203 LYS A C 1
ATOM 1648 O O . LYS A 1 203 ? 8.946 12.817 11.256 1.00 78.19 203 LYS A O 1
ATOM 1653 N N . HIS A 1 204 ? 10.037 14.323 9.999 1.00 81.06 204 HIS A N 1
ATOM 1654 C CA . HIS A 1 204 ? 8.828 14.855 9.380 1.00 81.06 204 HIS A CA 1
ATOM 1655 C C . HIS A 1 204 ? 8.084 13.792 8.558 1.00 81.06 204 HIS A C 1
ATOM 1657 O O . HIS A 1 204 ? 6.902 13.579 8.793 1.00 81.06 204 HIS A O 1
ATOM 1663 N N . HIS A 1 205 ? 8.754 13.082 7.645 1.00 79.44 205 HIS A N 1
ATOM 1664 C CA . HIS A 1 205 ? 8.083 12.087 6.798 1.00 79.44 205 HIS A CA 1
ATOM 1665 C C . HIS A 1 205 ? 7.577 10.866 7.581 1.00 79.44 205 HIS A C 1
ATOM 1667 O O . HIS A 1 205 ? 6.473 10.391 7.317 1.00 79.44 205 HIS A O 1
ATOM 1673 N N . LEU A 1 206 ? 8.334 10.398 8.580 1.00 81.31 206 LEU A N 1
ATOM 1674 C CA . LEU A 1 206 ? 7.926 9.288 9.452 1.00 81.31 206 LEU A CA 1
ATOM 1675 C C . LEU A 1 206 ? 6.717 9.641 10.330 1.00 81.31 206 LEU A C 1
ATOM 1677 O O . LEU A 1 206 ? 5.875 8.790 10.600 1.00 81.31 206 LEU A O 1
ATOM 1681 N N . SER A 1 207 ? 6.592 10.903 10.749 1.00 82.69 207 SER A N 1
ATOM 1682 C CA . SER A 1 207 ? 5.450 11.367 11.551 1.00 82.69 207 SER A CA 1
ATOM 1683 C C . SER A 1 207 ? 4.209 11.714 10.720 1.00 82.69 207 SER A C 1
ATOM 1685 O O . SER A 1 207 ? 3.157 12.023 11.286 1.00 82.69 207 SER A O 1
ATOM 1687 N N . GLN A 1 208 ? 4.283 11.652 9.384 1.00 88.00 208 GLN A N 1
ATOM 1688 C CA . GLN A 1 208 ? 3.119 11.913 8.541 1.00 88.00 208 GLN A CA 1
ATOM 1689 C C . GLN A 1 208 ? 2.052 10.842 8.752 1.00 88.00 208 GLN A C 1
ATOM 1691 O O . GLN A 1 208 ? 2.236 9.664 8.430 1.00 88.00 208 GLN A O 1
ATOM 1696 N N . LYS A 1 209 ? 0.889 11.289 9.224 1.00 92.56 209 LYS A N 1
ATOM 1697 C CA . LYS A 1 209 ? -0.312 10.464 9.315 1.00 92.56 209 LYS A CA 1
ATOM 1698 C C . LYS A 1 209 ? -0.746 10.008 7.925 1.00 92.56 209 LYS A C 1
ATOM 1700 O O . LYS A 1 209 ? -0.555 10.707 6.927 1.00 92.56 209 LYS A O 1
ATOM 1705 N N . LYS A 1 210 ? -1.360 8.832 7.874 1.00 94.56 210 LYS A N 1
ATOM 1706 C CA . LYS A 1 210 ? -1.844 8.207 6.638 1.00 94.56 210 LYS A CA 1
ATOM 1707 C C . LYS A 1 210 ? -3.373 8.233 6.604 1.00 94.56 210 LYS A C 1
ATOM 1709 O O . LYS A 1 210 ? -4.018 8.423 7.636 1.00 94.56 210 LYS A O 1
ATOM 1714 N N . MET A 1 211 ? -3.967 8.059 5.429 1.00 96.00 211 MET A N 1
ATOM 1715 C CA . MET A 1 211 ? -5.421 7.930 5.309 1.00 96.00 211 MET A CA 1
ATOM 1716 C C . MET A 1 211 ? -5.831 6.477 5.563 1.00 96.00 211 MET A C 1
ATOM 1718 O O . MET A 1 211 ? -5.257 5.572 4.963 1.00 96.00 211 MET A O 1
ATOM 1722 N N . LEU A 1 212 ? -6.844 6.242 6.398 1.00 97.56 212 LEU A N 1
ATOM 1723 C CA . LEU A 1 212 ? -7.418 4.908 6.590 1.00 97.56 212 LEU A CA 1
ATOM 1724 C C . LEU A 1 212 ? -8.540 4.675 5.577 1.00 97.56 212 LEU A C 1
ATOM 1726 O O . LEU A 1 212 ? -9.621 5.251 5.685 1.00 97.56 212 LEU A O 1
ATOM 1730 N N . GLU A 1 213 ? -8.305 3.813 4.598 1.00 97.38 213 GLU A N 1
ATOM 1731 C CA . GLU A 1 213 ? -9.351 3.356 3.690 1.00 97.38 213 GLU A CA 1
ATOM 1732 C C . GLU A 1 213 ? -10.045 2.114 4.261 1.00 97.38 213 GLU A C 1
ATOM 1734 O O . GLU A 1 213 ? -9.380 1.135 4.590 1.00 97.38 213 GLU A O 1
ATOM 1739 N N . ILE A 1 214 ? -11.379 2.123 4.337 1.00 9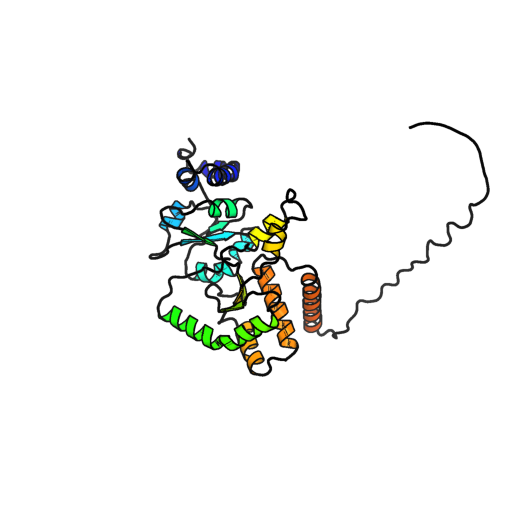8.19 214 ILE A N 1
ATOM 1740 C CA . ILE A 1 214 ? -12.198 0.989 4.795 1.00 98.19 214 ILE A CA 1
ATOM 1741 C C . ILE A 1 214 ? -12.988 0.362 3.645 1.00 98.19 214 ILE A C 1
ATOM 1743 O O . ILE A 1 214 ? -13.475 1.046 2.742 1.00 98.19 214 ILE A O 1
ATOM 1747 N N . ASN A 1 215 ? -13.136 -0.959 3.668 1.00 97.50 215 ASN A N 1
ATOM 1748 C CA . ASN A 1 215 ? -13.849 -1.707 2.642 1.00 97.50 215 ASN A CA 1
ATOM 1749 C C . ASN A 1 215 ? -15.356 -1.719 2.931 1.00 97.50 215 ASN A C 1
ATOM 1751 O O . ASN A 1 215 ? -15.789 -2.346 3.902 1.00 97.50 215 ASN A O 1
ATOM 1755 N N . PRO A 1 216 ? -16.189 -1.132 2.054 1.00 96.56 216 PRO A N 1
ATOM 1756 C CA . PRO A 1 216 ? -17.616 -1.007 2.314 1.00 96.56 216 PRO A CA 1
ATOM 1757 C C . PRO A 1 216 ? -18.382 -2.331 2.282 1.00 96.56 216 PRO A C 1
ATOM 1759 O O . PRO A 1 216 ? -19.569 -2.356 2.594 1.00 96.56 216 PRO A O 1
ATOM 1762 N N . ARG A 1 217 ? -17.746 -3.423 1.855 1.00 95.62 217 ARG A N 1
ATOM 1763 C CA . ARG A 1 217 ? -18.371 -4.742 1.695 1.00 95.62 217 ARG A CA 1
ATOM 1764 C C . ARG A 1 217 ? -17.886 -5.755 2.726 1.00 95.62 217 ARG A C 1
ATOM 1766 O O . ARG A 1 217 ? -18.350 -6.890 2.705 1.00 95.62 217 ARG A O 1
ATOM 1773 N N . HIS A 1 218 ? -16.935 -5.384 3.581 1.00 98.12 218 HIS A N 1
ATOM 1774 C CA . HIS A 1 218 ? -16.335 -6.330 4.510 1.00 98.12 218 HIS A CA 1
ATOM 1775 C C . HIS A 1 218 ? -17.228 -6.536 5.746 1.00 98.12 218 HIS A C 1
ATOM 1777 O O . HIS A 1 218 ? -17.611 -5.537 6.358 1.00 98.12 218 HIS A O 1
ATOM 1783 N N . PRO A 1 219 ? -17.512 -7.785 6.173 1.00 97.94 219 PRO A N 1
ATOM 1784 C CA . PRO A 1 219 ? -18.398 -8.060 7.309 1.00 97.94 219 PRO A CA 1
ATOM 1785 C C . PRO A 1 219 ? -18.007 -7.322 8.592 1.00 97.94 219 PRO A C 1
ATOM 1787 O O . PRO A 1 219 ? -18.855 -6.699 9.217 1.00 97.94 219 PRO A O 1
ATOM 1790 N N . VAL A 1 220 ? -16.711 -7.296 8.928 1.00 97.25 220 VAL A N 1
ATOM 1791 C CA . VAL A 1 220 ? -16.202 -6.557 10.102 1.00 97.25 220 VAL A CA 1
ATOM 1792 C C . VAL A 1 220 ? -16.523 -5.062 10.025 1.00 97.25 220 VAL A C 1
ATOM 1794 O O . VAL A 1 220 ? -16.908 -4.474 11.024 1.00 97.25 220 VAL A O 1
ATOM 1797 N N . ILE A 1 221 ? -16.416 -4.441 8.847 1.00 98.25 221 ILE A N 1
ATOM 1798 C CA . ILE A 1 221 ? -16.700 -3.007 8.683 1.00 98.25 221 ILE A CA 1
ATOM 1799 C C . ILE A 1 221 ? -18.201 -2.731 8.820 1.00 98.25 221 ILE A C 1
ATOM 1801 O O . ILE A 1 221 ? -18.593 -1.724 9.401 1.00 98.25 221 ILE A O 1
ATOM 1805 N N . LEU A 1 222 ? -19.045 -3.631 8.309 1.00 98.00 222 LEU A N 1
ATOM 1806 C CA . LEU A 1 222 ? -20.498 -3.517 8.435 1.00 98.00 222 LEU A CA 1
ATOM 1807 C C . LEU A 1 222 ? -20.968 -3.711 9.881 1.00 98.00 222 LEU A C 1
ATOM 1809 O O . LEU A 1 222 ? -21.841 -2.977 10.333 1.00 98.00 222 LEU A O 1
ATOM 1813 N N . GLU A 1 223 ? -20.370 -4.651 10.611 1.00 97.69 223 GLU A N 1
ATOM 1814 C CA . GLU A 1 223 ? -20.681 -4.869 12.025 1.00 97.69 223 GLU A CA 1
ATOM 1815 C C . GLU A 1 223 ? -20.184 -3.714 12.903 1.00 97.69 223 GLU A C 1
ATOM 1817 O O . GLU A 1 223 ? -20.914 -3.259 13.780 1.00 97.69 223 GLU A O 1
ATOM 1822 N N . LEU A 1 224 ? -18.989 -3.174 12.626 1.00 97.19 224 LEU A N 1
ATOM 1823 C CA . LEU A 1 224 ? -18.504 -1.961 13.291 1.00 97.19 224 LEU A CA 1
ATOM 1824 C C . LEU A 1 224 ? -19.453 -0.782 13.066 1.00 97.19 224 LEU A C 1
ATOM 1826 O O . LEU A 1 224 ? -19.769 -0.076 14.017 1.00 97.19 224 LEU A O 1
ATOM 1830 N N . LEU A 1 225 ? -19.946 -0.587 11.837 1.00 98.06 225 LEU A N 1
ATOM 1831 C CA . LEU A 1 225 ? -20.940 0.450 11.552 1.00 98.06 225 LEU A CA 1
ATOM 1832 C C . LEU A 1 225 ? -22.197 0.263 12.410 1.00 98.06 225 LEU A C 1
ATOM 1834 O O . LEU A 1 225 ? -22.643 1.227 13.026 1.00 98.06 225 LEU A O 1
ATOM 1838 N N . ARG A 1 226 ? -22.746 -0.958 12.459 1.00 97.88 226 ARG A N 1
ATOM 1839 C CA . ARG A 1 226 ? -23.960 -1.262 13.229 1.00 97.88 226 ARG A CA 1
ATOM 1840 C C . ARG A 1 226 ? -23.781 -0.909 14.706 1.00 97.88 226 ARG A C 1
ATOM 1842 O O . ARG A 1 226 ? -24.598 -0.181 15.255 1.00 97.88 226 ARG A O 1
ATOM 1849 N N . ARG A 1 227 ? -22.696 -1.374 15.329 1.00 97.12 227 ARG A N 1
ATOM 1850 C CA . ARG A 1 227 ? -22.437 -1.131 16.756 1.00 97.12 227 ARG A CA 1
ATOM 1851 C C . ARG A 1 227 ? -22.162 0.334 17.075 1.00 97.12 227 ARG A C 1
ATOM 1853 O O . ARG A 1 227 ? -22.701 0.842 18.045 1.00 97.12 227 ARG A O 1
ATOM 1860 N N . VAL A 1 228 ? -21.411 1.040 16.224 1.00 97.06 228 VAL A N 1
ATOM 1861 C CA . VAL A 1 228 ? -21.175 2.488 16.382 1.00 97.06 228 VAL A CA 1
ATOM 1862 C C . VAL A 1 228 ? -22.483 3.287 16.321 1.00 97.06 228 VAL A C 1
ATOM 1864 O O . VAL A 1 228 ? -22.599 4.317 16.978 1.00 97.06 228 VAL A O 1
ATOM 1867 N N . GLN A 1 229 ? -23.471 2.836 15.542 1.00 95.75 229 GLN A N 1
ATOM 1868 C CA . GLN A 1 229 ? -24.792 3.473 15.489 1.00 95.75 229 GLN A CA 1
ATOM 1869 C C . GLN A 1 229 ? -25.665 3.175 16.718 1.00 95.75 229 GLN A C 1
ATOM 1871 O O . GLN A 1 229 ? -26.575 3.951 16.998 1.00 95.75 229 GLN A O 1
ATOM 1876 N N . GLU A 1 230 ? -25.412 2.071 17.421 1.00 96.38 230 GLU A N 1
ATOM 1877 C CA . GLU A 1 230 ? -26.154 1.663 18.620 1.00 96.38 230 GLU A CA 1
ATOM 1878 C C . GLU A 1 230 ? -25.576 2.290 19.892 1.00 96.38 230 GLU A C 1
ATOM 1880 O O . GLU A 1 230 ? -26.314 2.925 20.643 1.00 96.38 230 GLU A O 1
ATOM 1885 N N . ASP A 1 231 ? -24.267 2.142 20.112 1.00 95.31 231 ASP A N 1
ATOM 1886 C CA . ASP A 1 231 ? -23.542 2.720 21.245 1.00 95.31 231 ASP A CA 1
ATOM 1887 C C . ASP A 1 231 ? -22.105 3.101 20.831 1.00 95.31 231 ASP A C 1
ATOM 1889 O O . ASP A 1 231 ? -21.203 2.259 20.840 1.00 95.31 231 ASP A O 1
ATOM 1893 N N . PRO A 1 232 ? -21.849 4.368 20.457 1.00 93.50 232 PRO A N 1
ATOM 1894 C CA . PRO A 1 232 ? -20.533 4.807 19.993 1.00 93.50 232 PRO A CA 1
ATOM 1895 C C . PRO A 1 232 ? -19.454 4.848 21.087 1.00 93.50 232 PRO A C 1
ATOM 1897 O O . PRO A 1 232 ? -18.277 5.016 20.748 1.00 93.50 232 PRO A O 1
ATOM 1900 N N . GLU A 1 233 ? -19.822 4.719 22.366 1.00 93.88 233 GLU A N 1
ATOM 1901 C CA . GLU A 1 233 ? -18.897 4.778 23.504 1.00 93.88 233 GLU A CA 1
ATOM 1902 C C . GLU A 1 233 ? -18.613 3.395 24.122 1.00 93.88 233 GLU A C 1
ATOM 1904 O O . GLU A 1 233 ? -17.896 3.305 25.120 1.00 93.88 233 GLU A O 1
ATOM 1909 N N . GLU A 1 234 ? -19.090 2.304 23.504 1.00 92.69 234 GLU A N 1
ATOM 1910 C CA . GLU A 1 234 ? -18.772 0.932 23.919 1.00 92.69 234 GLU A CA 1
ATOM 1911 C C . GLU A 1 234 ? -17.236 0.720 23.941 1.00 92.69 234 GLU A C 1
ATOM 1913 O O . GLU A 1 234 ? -16.582 0.779 22.891 1.00 92.69 234 GLU A O 1
ATOM 1918 N N . PRO A 1 235 ? -16.616 0.388 25.095 1.00 89.00 235 PRO A N 1
ATOM 1919 C CA . PRO A 1 235 ? -15.157 0.252 25.193 1.00 89.00 235 PRO A CA 1
ATOM 1920 C C . PRO A 1 235 ? -14.557 -0.801 24.248 1.00 89.00 235 PRO A C 1
ATOM 1922 O O . PRO A 1 235 ? -13.403 -0.691 23.824 1.00 89.00 235 PRO A O 1
ATOM 1925 N N . ALA A 1 236 ? -15.329 -1.834 23.899 1.00 89.50 236 ALA A N 1
ATOM 1926 C CA . ALA A 1 236 ? -14.896 -2.866 22.964 1.00 89.50 236 ALA A CA 1
ATOM 1927 C C . ALA A 1 236 ? -14.745 -2.344 21.524 1.00 89.50 236 ALA A C 1
ATOM 1929 O O . ALA A 1 236 ? -13.891 -2.852 20.793 1.00 89.50 236 ALA A O 1
ATOM 1930 N N . LEU A 1 237 ? -15.498 -1.310 21.123 1.00 93.94 237 LEU A N 1
ATOM 1931 C CA . LEU A 1 237 ? -15.375 -0.714 19.790 1.00 93.94 237 LEU A CA 1
ATOM 1932 C C . LEU A 1 237 ? -14.042 -0.008 19.612 1.00 93.94 237 LEU A C 1
ATOM 1934 O O . LEU A 1 237 ? -13.401 -0.174 18.574 1.00 93.94 237 LEU A O 1
ATOM 1938 N N . LEU A 1 238 ? -13.591 0.728 20.630 1.00 92.69 238 LEU A N 1
ATOM 1939 C CA . LEU A 1 238 ? -12.298 1.403 20.579 1.00 92.69 238 LEU A CA 1
ATOM 1940 C C . LEU A 1 238 ? -11.155 0.391 20.419 1.00 92.69 238 LEU A C 1
ATOM 1942 O O . LEU A 1 238 ? -10.299 0.560 19.550 1.00 92.69 238 LEU A O 1
ATOM 1946 N N . ARG A 1 239 ? -11.194 -0.714 21.181 1.00 90.88 239 ARG A N 1
ATOM 1947 C CA . ARG A 1 239 ? -10.229 -1.815 21.021 1.00 90.88 239 ARG A CA 1
ATOM 1948 C C . ARG A 1 239 ? -10.268 -2.394 19.608 1.00 90.88 239 ARG A C 1
ATOM 1950 O O . ARG A 1 239 ? -9.223 -2.509 18.973 1.00 90.88 239 ARG A O 1
ATOM 1957 N N . ALA A 1 240 ? -11.457 -2.685 19.078 1.00 93.94 240 ALA A N 1
ATOM 1958 C CA . ALA A 1 240 ? -11.607 -3.207 17.721 1.00 93.94 240 ALA A CA 1
ATOM 1959 C C . ALA A 1 240 ? -11.070 -2.237 16.650 1.00 93.94 240 ALA A C 1
ATOM 1961 O O . ALA A 1 240 ? -10.437 -2.672 15.687 1.00 93.94 240 ALA A O 1
ATOM 1962 N N . ALA A 1 241 ? -11.267 -0.927 16.823 1.00 95.38 241 ALA A N 1
ATOM 1963 C CA . ALA A 1 241 ? -10.730 0.098 15.932 1.00 95.38 241 ALA A CA 1
ATOM 1964 C C . ALA A 1 241 ? -9.197 0.161 15.974 1.00 95.38 241 ALA A C 1
ATOM 1966 O O . ALA A 1 241 ? -8.560 0.241 14.921 1.00 95.38 241 ALA A O 1
ATOM 1967 N N . HIS A 1 242 ? -8.597 0.059 17.165 1.00 94.56 242 HIS A N 1
ATOM 1968 C CA . HIS A 1 242 ? -7.143 -0.019 17.319 1.00 94.56 242 HIS A CA 1
ATOM 1969 C C . HIS A 1 242 ? -6.577 -1.271 16.641 1.00 94.56 242 HIS A C 1
ATOM 1971 O O . HIS A 1 242 ? -5.622 -1.173 15.868 1.00 94.56 242 HIS A O 1
ATOM 1977 N N . THR A 1 243 ? -7.190 -2.440 16.857 1.00 94.69 243 THR A N 1
ATOM 1978 C CA . THR A 1 243 ? -6.786 -3.690 16.196 1.00 94.69 243 THR A CA 1
ATOM 1979 C C . THR A 1 243 ? -6.918 -3.588 14.677 1.00 94.69 243 THR A C 1
ATOM 1981 O O . THR A 1 243 ? -6.000 -3.988 13.956 1.00 94.69 243 THR A O 1
ATOM 1984 N N . LEU A 1 244 ? -8.021 -3.020 14.174 1.00 96.38 244 LEU A N 1
ATOM 1985 C CA . LEU A 1 244 ? -8.238 -2.798 12.743 1.00 96.38 244 LEU A CA 1
ATOM 1986 C C . LEU A 1 244 ? -7.138 -1.910 12.151 1.00 96.38 244 LEU A C 1
ATOM 1988 O O . LEU A 1 244 ? -6.567 -2.265 11.122 1.00 96.38 244 LEU A O 1
ATOM 1992 N N . TYR A 1 245 ? -6.820 -0.792 12.810 1.00 96.62 245 TYR A N 1
ATOM 1993 C CA . TYR A 1 245 ? -5.762 0.124 12.385 1.00 96.62 245 TYR A CA 1
ATOM 1994 C C . TYR A 1 245 ? -4.391 -0.561 12.352 1.00 96.62 245 TYR A C 1
ATOM 1996 O O . TYR A 1 245 ? -3.711 -0.512 11.330 1.00 96.62 245 TYR A O 1
ATOM 2004 N N . ARG A 1 246 ? -3.998 -1.244 13.434 1.00 95.31 246 ARG A N 1
ATOM 2005 C CA . ARG A 1 246 ? -2.687 -1.911 13.549 1.00 95.31 246 ARG A CA 1
ATOM 2006 C C . ARG A 1 246 ? -2.525 -3.015 12.510 1.00 95.31 246 ARG A C 1
ATOM 2008 O O . ARG A 1 246 ? -1.512 -3.084 11.818 1.00 95.31 246 ARG A O 1
ATOM 2015 N N . THR A 1 247 ? -3.571 -3.817 12.324 1.00 95.06 247 THR A N 1
ATOM 2016 C CA . THR A 1 247 ? -3.606 -4.848 11.280 1.00 95.06 247 THR A CA 1
ATOM 2017 C C . THR A 1 247 ? -3.498 -4.219 9.891 1.00 95.06 247 THR A C 1
ATOM 2019 O O . THR A 1 247 ? -2.736 -4.700 9.053 1.00 95.06 247 THR A O 1
ATOM 2022 N N . ALA A 1 248 ? -4.223 -3.123 9.640 1.00 96.44 248 ALA A N 1
ATOM 2023 C CA . ALA A 1 248 ? -4.151 -2.395 8.378 1.00 96.44 248 ALA A CA 1
ATOM 2024 C C . ALA A 1 248 ? -2.759 -1.795 8.136 1.00 96.44 248 ALA A C 1
ATOM 2026 O O . ALA A 1 248 ? -2.290 -1.849 7.002 1.00 96.44 248 ALA A O 1
ATOM 2027 N N . ALA A 1 249 ? -2.086 -1.277 9.167 1.00 94.94 249 ALA A N 1
ATOM 2028 C CA . ALA A 1 249 ? -0.733 -0.735 9.076 1.00 94.94 249 ALA A CA 1
ATOM 2029 C C . ALA A 1 249 ? 0.264 -1.799 8.605 1.00 94.94 249 ALA A C 1
ATOM 2031 O O . ALA A 1 249 ? 0.897 -1.620 7.563 1.00 94.94 249 ALA A O 1
ATOM 2032 N N . LEU A 1 250 ? 0.296 -2.950 9.286 1.00 93.69 250 LEU A N 1
ATOM 2033 C CA . LEU A 1 250 ? 1.158 -4.079 8.924 1.00 93.69 250 LEU A CA 1
ATOM 2034 C C . LEU A 1 250 ? 0.866 -4.582 7.504 1.00 93.69 250 LEU A C 1
ATOM 2036 O O . LEU A 1 250 ? 1.767 -4.743 6.685 1.00 93.69 250 LEU A O 1
ATOM 2040 N N . ARG A 1 251 ? -0.418 -4.767 7.170 1.00 94.12 251 ARG A N 1
ATOM 2041 C CA . ARG A 1 251 ? -0.861 -5.198 5.832 1.00 94.12 251 ARG A CA 1
ATOM 2042 C C . ARG A 1 251 ? -0.531 -4.197 4.725 1.00 94.12 251 ARG A C 1
ATOM 2044 O O . ARG A 1 251 ? -0.494 -4.585 3.561 1.00 94.12 251 ARG A O 1
ATOM 2051 N N . SER A 1 252 ? -0.329 -2.933 5.079 1.00 95.12 252 SER A N 1
ATOM 2052 C CA . SER A 1 252 ? 0.017 -1.843 4.161 1.00 95.12 252 SER A CA 1
ATOM 2053 C C . SER A 1 252 ? 1.529 -1.609 4.060 1.00 95.12 252 SER A C 1
ATOM 2055 O O . SER A 1 252 ? 1.951 -0.707 3.340 1.00 95.12 252 SER A O 1
ATOM 2057 N N . GLY A 1 253 ? 2.339 -2.415 4.758 1.00 92.00 253 GLY A N 1
ATOM 2058 C CA . GLY A 1 253 ? 3.799 -2.322 4.754 1.00 92.00 253 GLY A CA 1
ATOM 2059 C C . GLY A 1 253 ? 4.365 -1.238 5.675 1.00 92.00 253 GLY A C 1
ATOM 2060 O O . GLY A 1 253 ? 5.532 -0.890 5.531 1.00 92.00 253 GLY A O 1
ATOM 2061 N N . TYR A 1 254 ? 3.560 -0.691 6.591 1.00 92.56 254 TYR A N 1
ATOM 2062 C CA . TYR A 1 254 ? 4.022 0.250 7.612 1.00 92.56 254 TYR A CA 1
ATOM 2063 C C . TYR A 1 254 ? 4.485 -0.481 8.869 1.00 92.56 254 TYR A C 1
ATOM 2065 O O . TYR A 1 254 ? 3.984 -1.559 9.201 1.00 92.56 254 TYR A O 1
ATOM 2073 N N . MET A 1 255 ? 5.415 0.139 9.589 1.00 87.38 255 MET A N 1
ATOM 2074 C CA . MET A 1 255 ? 5.826 -0.322 10.910 1.00 87.38 255 MET A CA 1
ATOM 2075 C C . MET A 1 255 ? 4.889 0.248 11.976 1.00 87.38 255 MET A C 1
ATOM 2077 O O . MET A 1 255 ? 4.365 1.355 11.840 1.00 87.38 255 MET A O 1
ATOM 2081 N N . LEU A 1 256 ? 4.663 -0.519 13.040 1.00 88.75 256 LEU A N 1
ATOM 2082 C CA . LEU A 1 256 ? 4.011 0.006 14.237 1.00 88.75 256 LEU A CA 1
ATOM 2083 C C . LEU A 1 256 ? 5.029 0.847 15.011 1.00 88.75 256 LEU A C 1
ATOM 2085 O O . LEU A 1 256 ? 6.193 0.460 15.110 1.00 88.75 256 LEU A O 1
ATOM 2089 N N . GLN A 1 257 ? 4.600 1.990 15.546 1.00 80.00 257 GLN A N 1
ATOM 2090 C CA . GLN A 1 257 ? 5.473 2.817 16.378 1.00 80.00 257 GLN A CA 1
ATOM 2091 C C . GLN A 1 257 ? 5.796 2.120 17.706 1.00 80.00 257 GLN A C 1
ATOM 2093 O O . GLN A 1 257 ? 5.079 1.218 18.154 1.00 80.00 257 GLN A O 1
ATOM 2098 N N . GLU A 1 258 ? 6.873 2.570 18.346 1.00 66.31 258 GLU A N 1
ATOM 2099 C CA . GLU A 1 258 ? 7.265 2.144 19.689 1.00 66.31 258 GLU A CA 1
ATOM 2100 C C . GLU A 1 258 ? 6.103 2.406 20.672 1.00 66.31 258 GLU A C 1
ATOM 2102 O O . GLU A 1 258 ? 5.481 3.468 20.642 1.00 66.31 258 GLU A O 1
ATOM 2107 N N . GLY A 1 259 ? 5.712 1.387 21.446 1.00 79.12 259 GLY A N 1
ATOM 2108 C CA . GLY A 1 259 ? 4.476 1.359 22.248 1.00 79.12 259 GLY A CA 1
ATOM 2109 C C . GLY A 1 259 ? 3.278 0.712 21.539 1.00 79.12 259 GLY A C 1
ATOM 2110 O O . GLY A 1 259 ? 2.664 -0.203 22.080 1.00 79.12 259 GLY A O 1
ATOM 2111 N N . GLN A 1 260 ? 2.997 1.065 20.277 1.00 84.69 260 GLN A N 1
ATOM 2112 C CA . GLN A 1 260 ? 1.891 0.444 19.526 1.00 84.69 260 GLN A CA 1
ATOM 2113 C C . GLN A 1 260 ? 2.122 -1.046 19.262 1.00 84.69 260 GLN A C 1
ATOM 2115 O O . GLN A 1 260 ? 1.156 -1.802 19.180 1.00 84.69 260 GLN A O 1
ATOM 2120 N N . ALA A 1 261 ? 3.382 -1.457 19.088 1.00 87.25 261 ALA A N 1
ATOM 2121 C CA . ALA A 1 261 ? 3.736 -2.855 18.867 1.00 87.25 261 ALA A CA 1
ATOM 2122 C C . ALA A 1 261 ? 3.490 -3.714 20.121 1.00 87.25 261 ALA A C 1
ATOM 2124 O O . ALA A 1 261 ? 2.927 -4.800 20.004 1.00 87.25 261 ALA A O 1
ATOM 2125 N N . VAL A 1 262 ? 3.843 -3.196 21.304 1.00 88.00 262 VAL A N 1
ATOM 2126 C CA . VAL A 1 262 ? 3.630 -3.863 22.600 1.00 88.00 262 VAL A CA 1
ATOM 2127 C C . VAL A 1 262 ? 2.136 -3.984 22.884 1.00 88.00 262 VAL A C 1
ATOM 2129 O O . VAL A 1 262 ? 1.628 -5.090 23.025 1.00 88.00 262 VAL A O 1
ATOM 2132 N N . GLU A 1 263 ? 1.397 -2.874 22.798 1.00 88.81 263 GLU A N 1
ATOM 2133 C CA . GLU A 1 263 ? -0.059 -2.887 22.988 1.00 88.81 263 GLU A CA 1
ATOM 2134 C C . GLU A 1 263 ? -0.773 -3.800 21.974 1.00 88.81 263 GLU A C 1
ATOM 2136 O O . GLU A 1 263 ? -1.861 -4.320 22.236 1.00 88.81 263 GLU A O 1
ATOM 2141 N N . PHE A 1 264 ? -0.219 -3.968 20.766 1.00 91.56 264 PHE A N 1
ATOM 2142 C CA . PHE A 1 264 ? -0.760 -4.909 19.788 1.00 91.56 264 PHE A CA 1
ATOM 2143 C C . PHE A 1 264 ? -0.532 -6.360 20.205 1.00 91.56 264 PHE A C 1
ATOM 2145 O O . PHE A 1 264 ? -1.472 -7.146 20.097 1.00 91.56 264 PHE A O 1
ATOM 2152 N N . ALA A 1 265 ? 0.668 -6.698 20.682 1.00 89.88 265 ALA A N 1
ATOM 2153 C CA . ALA A 1 265 ? 0.984 -8.030 21.188 1.00 89.88 265 ALA A CA 1
ATOM 2154 C C . ALA A 1 265 ? 0.060 -8.404 22.357 1.00 89.88 265 ALA A C 1
ATOM 2156 O O . ALA A 1 265 ? -0.646 -9.403 22.259 1.00 89.88 265 ALA A O 1
ATOM 2157 N N . GLU A 1 266 ? -0.078 -7.527 23.355 1.00 90.00 266 GLU A N 1
ATOM 2158 C CA . GLU A 1 266 ? -0.988 -7.712 24.498 1.00 90.00 266 GLU A CA 1
ATOM 2159 C C . GLU A 1 266 ? -2.450 -7.914 24.054 1.00 90.00 266 GLU A C 1
ATOM 2161 O O . GLU A 1 266 ? -3.178 -8.766 24.571 1.00 90.00 266 GLU A O 1
ATOM 2166 N N . THR A 1 267 ? -2.895 -7.160 23.038 1.00 89.94 267 THR A N 1
ATOM 2167 C CA . THR A 1 267 ? -4.240 -7.331 22.460 1.00 89.94 267 THR A CA 1
ATOM 2168 C C . THR A 1 267 ? -4.392 -8.720 21.828 1.00 89.94 267 THR A C 1
ATOM 2170 O O . THR A 1 267 ? -5.424 -9.368 22.009 1.00 89.94 267 THR A O 1
ATOM 2173 N N . VAL A 1 268 ? -3.393 -9.186 21.073 1.00 91.69 268 VAL A N 1
ATOM 2174 C CA . VAL A 1 268 ? -3.412 -10.511 20.430 1.00 91.69 268 VAL A CA 1
ATOM 2175 C C . VAL A 1 268 ? -3.368 -11.629 21.472 1.00 91.69 268 VAL A C 1
ATOM 2177 O O . VAL A 1 268 ? -4.109 -12.601 21.338 1.00 91.69 268 VAL A O 1
ATOM 2180 N N . GLU A 1 269 ? -2.578 -11.477 22.531 1.00 89.69 269 GLU A N 1
ATOM 2181 C CA . GLU A 1 269 ? -2.517 -12.410 23.661 1.00 89.69 269 GLU A CA 1
ATOM 2182 C C . GLU A 1 269 ? -3.864 -12.505 24.380 1.00 89.69 269 GLU A C 1
ATOM 2184 O O . GLU A 1 269 ? -4.384 -13.604 24.565 1.00 89.69 269 GLU A O 1
ATOM 2189 N N . THR A 1 270 ? -4.507 -11.369 24.662 1.00 88.44 270 THR A N 1
ATOM 2190 C CA . THR A 1 270 ? -5.856 -11.341 25.253 1.00 88.44 270 THR A CA 1
ATOM 2191 C C . THR A 1 270 ? -6.882 -12.032 24.344 1.00 88.44 270 THR A C 1
ATOM 2193 O O . THR A 1 270 ? -7.757 -12.769 24.811 1.00 88.44 270 THR A O 1
ATOM 2196 N N . MET A 1 271 ? -6.793 -11.826 23.023 1.00 88.81 271 MET A N 1
ATOM 2197 C CA . MET A 1 271 ? -7.651 -12.521 22.054 1.00 88.81 271 MET A CA 1
ATOM 2198 C C . MET A 1 271 ? -7.403 -14.034 22.054 1.00 88.81 271 MET A C 1
ATOM 2200 O O . MET A 1 271 ? -8.363 -14.801 21.958 1.00 88.81 271 MET A O 1
ATOM 2204 N N . LEU A 1 272 ? -6.147 -14.468 22.186 1.00 90.44 272 LEU A N 1
ATOM 2205 C CA . LEU A 1 272 ? -5.776 -15.879 22.268 1.00 90.44 272 LEU A CA 1
ATOM 2206 C C . LEU A 1 272 ? -6.293 -16.518 23.561 1.00 90.44 272 LEU A C 1
ATOM 2208 O O . LEU A 1 272 ? -6.938 -17.561 23.495 1.00 90.44 272 LEU A O 1
ATOM 2212 N N . GLN A 1 273 ? -6.096 -15.867 24.710 1.00 89.69 273 GLN A N 1
ATOM 2213 C CA . GLN A 1 273 ? -6.642 -16.300 25.999 1.00 89.69 273 GLN A CA 1
ATOM 2214 C C . GLN A 1 273 ? -8.161 -16.467 25.926 1.00 89.69 273 GLN A C 1
ATOM 2216 O O . GLN A 1 273 ? -8.687 -17.536 26.234 1.00 89.69 273 GLN A O 1
ATOM 2221 N N . THR A 1 274 ? -8.859 -15.450 25.409 1.00 89.19 274 THR A N 1
ATOM 2222 C CA . THR A 1 274 ? -10.317 -15.487 25.226 1.00 89.19 274 THR A CA 1
ATOM 2223 C C . THR A 1 274 ? -10.734 -16.633 24.299 1.00 89.19 274 THR A C 1
ATOM 2225 O O . THR A 1 274 ? -11.694 -17.345 24.583 1.00 89.19 274 THR A O 1
ATOM 2228 N N . SER A 1 275 ? -10.005 -16.847 23.197 1.00 92.06 275 SER A N 1
ATOM 2229 C CA . SER A 1 275 ? -10.285 -17.928 22.244 1.00 92.06 275 SER A CA 1
ATOM 2230 C C . SER A 1 275 ? -10.057 -19.323 22.831 1.00 92.06 275 SER A C 1
ATOM 2232 O O . SER A 1 275 ? -10.680 -20.275 22.363 1.00 92.06 275 SER A O 1
ATOM 2234 N N . LEU A 1 276 ? -9.162 -19.455 23.811 1.00 93.38 276 LEU A N 1
ATOM 2235 C CA . LEU A 1 276 ? -8.891 -20.698 24.535 1.00 93.38 276 LEU A CA 1
ATOM 2236 C C . LEU A 1 276 ? -9.776 -20.863 25.782 1.00 93.38 276 LEU A C 1
ATOM 2238 O O . LEU A 1 276 ? -9.708 -21.897 26.440 1.00 93.38 276 LEU A O 1
ATOM 2242 N N . GLY A 1 277 ? -10.623 -19.876 26.096 1.00 90.94 277 GLY A N 1
ATOM 2243 C CA . GLY A 1 277 ? -11.491 -19.891 27.274 1.00 90.94 277 GLY A CA 1
ATOM 2244 C C . GLY A 1 277 ? -10.750 -19.666 28.595 1.00 90.94 277 GLY A C 1
ATOM 2245 O O . GLY A 1 277 ? -11.269 -20.041 29.645 1.00 90.94 277 GLY A O 1
ATOM 2246 N N . LEU A 1 278 ? -9.549 -19.083 28.550 1.00 90.12 278 LEU A N 1
ATOM 2247 C CA . LEU A 1 278 ? -8.786 -18.711 29.739 1.00 90.12 278 LEU A CA 1
ATOM 2248 C C . LEU A 1 278 ? -9.389 -17.461 30.400 1.00 90.12 278 LEU A C 1
ATOM 2250 O O . LEU A 1 278 ? -9.961 -16.613 29.703 1.00 90.12 278 LEU A O 1
ATOM 2254 N N . PRO A 1 279 ? -9.278 -17.327 31.733 1.00 85.44 279 PRO A N 1
ATOM 2255 C CA . PRO A 1 279 ? -9.723 -16.124 32.416 1.00 85.44 279 PRO A CA 1
ATOM 2256 C C . PRO A 1 279 ? -8.810 -14.927 32.064 1.00 85.44 279 PRO A C 1
ATOM 2258 O O . PRO A 1 279 ? -7.637 -15.131 31.743 1.00 85.44 279 PRO A O 1
ATOM 2261 N N . PRO A 1 280 ? -9.320 -13.678 32.095 1.00 76.12 280 PRO A N 1
ATOM 2262 C CA . PRO A 1 280 ? -8.562 -12.489 31.675 1.00 76.12 280 PRO A CA 1
ATOM 2263 C C . PRO A 1 280 ? -7.301 -12.194 32.501 1.00 76.12 280 PRO A C 1
ATOM 2265 O O . PRO A 1 280 ? -6.456 -11.420 32.069 1.00 76.12 280 PRO A O 1
ATOM 2268 N N . ASP A 1 281 ? -7.208 -12.763 33.699 1.00 80.44 281 ASP A N 1
ATOM 2269 C CA . ASP A 1 281 ? -6.119 -12.632 34.666 1.00 80.44 281 ASP A CA 1
ATOM 2270 C C . ASP A 1 281 ? -5.217 -13.877 34.716 1.00 80.44 281 ASP A C 1
ATOM 2272 O O . ASP A 1 281 ? -4.414 -14.017 35.636 1.00 80.44 281 ASP A O 1
ATOM 2276 N N . ALA A 1 282 ? -5.331 -14.783 33.736 1.00 81.81 282 ALA A N 1
ATOM 2277 C CA . ALA A 1 282 ? -4.442 -15.932 33.618 1.00 81.81 282 ALA A CA 1
ATOM 2278 C C . ALA A 1 282 ? -2.982 -15.467 33.489 1.00 81.81 282 ALA A C 1
ATOM 2280 O O . ALA A 1 282 ? -2.581 -14.923 32.456 1.00 81.81 282 ALA A O 1
ATOM 2281 N N . ALA A 1 283 ? -2.201 -15.694 34.543 1.00 81.00 283 ALA A N 1
ATOM 2282 C CA . ALA A 1 283 ? -0.786 -15.367 34.607 1.00 81.00 283 ALA A CA 1
ATOM 2283 C C . ALA A 1 283 ? 0.083 -16.598 34.283 1.00 81.00 283 ALA A C 1
ATOM 2285 O O . ALA A 1 283 ? -0.374 -17.733 34.460 1.00 81.00 283 ALA A O 1
ATOM 2286 N N . PRO A 1 284 ? 1.325 -16.391 33.807 1.00 83.62 284 PRO A N 1
ATOM 2287 C CA . PRO A 1 284 ? 2.326 -17.451 33.746 1.00 83.62 284 PRO A CA 1
ATOM 2288 C C . PRO A 1 284 ? 2.534 -18.097 35.122 1.00 83.62 284 PRO A C 1
ATOM 2290 O O . PRO A 1 284 ? 2.352 -17.443 36.148 1.00 83.62 284 PRO A O 1
ATOM 2293 N N . GLU A 1 285 ? 2.938 -19.366 35.138 1.00 83.31 285 GLU A N 1
ATOM 2294 C CA . GLU A 1 285 ? 3.412 -20.011 36.366 1.00 83.31 285 GLU A CA 1
ATOM 2295 C C . GLU A 1 285 ? 4.677 -19.286 36.855 1.00 83.31 285 GLU A C 1
ATOM 2297 O O . GLU A 1 285 ? 5.556 -18.967 36.050 1.00 83.31 285 GLU A O 1
ATOM 2302 N N . GLU A 1 286 ? 4.746 -18.973 38.151 1.00 79.88 286 GLU A N 1
ATOM 2303 C CA . GLU A 1 286 ? 5.918 -18.322 38.741 1.00 79.88 286 GLU A CA 1
ATOM 2304 C C . GLU A 1 286 ? 7.103 -19.299 38.727 1.00 79.88 286 GLU A C 1
ATOM 2306 O O . GLU A 1 286 ? 7.006 -20.421 39.224 1.00 79.88 286 GLU A O 1
ATOM 2311 N N . GLU A 1 287 ? 8.215 -18.879 38.122 1.00 76.38 287 GLU A N 1
ATOM 2312 C CA . GLU A 1 287 ? 9.480 -19.613 38.154 1.00 76.38 287 GLU A CA 1
ATOM 2313 C C . GLU A 1 287 ? 10.273 -19.161 39.389 1.00 76.38 287 GLU A C 1
ATOM 2315 O O . GLU A 1 287 ? 10.642 -17.988 39.501 1.00 76.38 287 GLU A O 1
ATOM 2320 N N . ASP A 1 288 ? 10.533 -20.086 40.316 1.00 76.31 288 ASP A N 1
ATOM 2321 C CA . ASP A 1 288 ? 11.397 -19.840 41.472 1.00 76.31 288 ASP A CA 1
ATOM 2322 C C . ASP A 1 288 ? 12.855 -19.738 40.997 1.00 76.31 288 ASP A C 1
ATOM 2324 O O . ASP A 1 288 ? 13.554 -20.738 40.814 1.00 76.31 288 ASP A O 1
ATOM 2328 N N . PHE A 1 289 ? 13.327 -18.513 40.774 1.00 70.69 289 PHE A N 1
ATOM 2329 C CA . PHE A 1 289 ? 14.752 -18.258 40.599 1.00 70.69 289 PHE A CA 1
ATOM 2330 C C . PHE A 1 289 ? 15.426 -18.285 41.977 1.00 70.69 289 PHE A C 1
ATOM 2332 O O . PHE A 1 289 ? 15.333 -17.319 42.733 1.00 70.69 289 PHE A O 1
ATOM 2339 N N . ASP A 1 290 ? 16.119 -19.381 42.299 1.00 67.38 290 ASP A N 1
ATOM 2340 C CA . ASP A 1 290 ? 17.020 -19.468 43.457 1.00 67.38 290 ASP A CA 1
ATOM 2341 C C . ASP A 1 290 ? 18.255 -18.584 43.190 1.00 67.38 290 ASP A C 1
ATOM 2343 O O . ASP A 1 290 ? 19.273 -19.026 42.655 1.00 67.38 290 ASP A O 1
ATOM 2347 N N . VAL A 1 291 ? 18.145 -17.286 43.489 1.00 61.56 291 VAL A N 1
ATOM 2348 C CA . VAL A 1 291 ? 19.220 -16.300 43.259 1.00 61.56 291 VAL A CA 1
ATOM 2349 C C . VAL A 1 291 ? 20.278 -16.282 44.375 1.00 61.56 291 VAL A C 1
ATOM 2351 O O . VAL A 1 291 ? 21.243 -15.529 44.277 1.00 61.56 291 VAL A O 1
ATOM 2354 N N . ASP A 1 292 ? 20.146 -17.135 45.396 1.00 58.75 292 ASP A N 1
ATOM 2355 C CA . ASP A 1 292 ? 21.000 -17.149 46.597 1.00 58.75 292 ASP A CA 1
ATOM 2356 C C . ASP A 1 292 ? 22.020 -18.311 46.642 1.00 58.75 292 ASP A C 1
ATOM 2358 O O . ASP A 1 292 ? 22.521 -18.663 47.708 1.00 58.75 292 ASP A O 1
ATOM 2362 N N . ALA A 1 293 ? 22.378 -18.916 45.504 1.00 54.38 293 ALA A N 1
ATOM 2363 C CA . ALA A 1 293 ? 23.358 -20.013 45.492 1.00 54.38 293 ALA A CA 1
ATOM 2364 C C . ALA A 1 293 ? 24.842 -19.572 45.460 1.00 54.38 293 ALA A C 1
ATOM 2366 O O . ALA A 1 293 ? 25.699 -20.390 45.781 1.00 54.38 293 ALA A O 1
ATOM 2367 N N . ASP A 1 294 ? 25.161 -18.311 45.129 1.00 52.75 294 ASP A N 1
ATOM 2368 C CA . ASP A 1 294 ? 26.553 -17.868 44.879 1.00 52.75 294 ASP A CA 1
ATOM 2369 C C . ASP A 1 294 ? 27.025 -16.664 45.729 1.00 52.75 294 ASP A C 1
ATOM 2371 O O . ASP A 1 294 ? 28.067 -16.075 45.447 1.00 52.75 294 ASP A O 1
ATOM 2375 N N . ALA A 1 295 ? 26.309 -16.284 46.795 1.00 49.53 295 ALA A N 1
ATOM 2376 C CA . ALA A 1 295 ? 26.727 -15.163 47.655 1.00 49.53 295 ALA A CA 1
ATOM 2377 C C . ALA A 1 295 ? 27.697 -15.547 48.798 1.00 49.53 295 ALA A C 1
ATOM 2379 O O . ALA A 1 295 ? 28.315 -14.658 49.381 1.00 49.53 295 ALA A O 1
ATOM 2380 N N . ASP A 1 296 ? 27.879 -16.839 49.096 1.00 47.62 296 ASP A N 1
ATOM 2381 C CA . ASP A 1 296 ? 28.688 -17.305 50.242 1.00 47.62 296 ASP A CA 1
ATOM 2382 C C . ASP A 1 296 ? 30.074 -17.873 49.865 1.00 47.62 296 ASP A C 1
ATOM 2384 O O . ASP A 1 296 ? 30.790 -18.387 50.725 1.00 47.62 296 ASP A O 1
ATOM 2388 N N . ALA A 1 297 ? 30.502 -17.775 48.600 1.00 47.38 297 ALA A N 1
ATOM 2389 C CA . ALA A 1 297 ? 31.788 -18.336 48.165 1.00 47.38 297 ALA A CA 1
ATOM 2390 C C . ALA A 1 297 ? 32.995 -17.373 48.247 1.00 47.38 297 ALA A C 1
ATOM 2392 O O . ALA A 1 297 ? 34.123 -17.840 48.107 1.00 47.38 297 ALA A O 1
ATOM 2393 N N . ASP A 1 298 ? 32.800 -16.072 48.504 1.00 44.97 298 ASP A N 1
ATOM 2394 C CA . ASP A 1 298 ? 33.871 -15.057 48.369 1.00 44.97 298 ASP A CA 1
ATOM 2395 C C . ASP A 1 298 ? 34.253 -14.321 49.673 1.00 44.97 298 ASP A C 1
ATOM 2397 O O . ASP A 1 298 ? 34.907 -13.277 49.646 1.00 44.97 298 ASP A O 1
ATOM 2401 N N . ALA A 1 299 ? 33.893 -14.859 50.843 1.00 41.91 299 ALA A N 1
ATOM 2402 C CA . ALA A 1 299 ? 34.186 -14.224 52.135 1.00 41.91 299 ALA A CA 1
ATOM 2403 C C . ALA A 1 299 ? 35.412 -14.781 52.892 1.00 41.91 299 ALA A C 1
ATOM 2405 O O . ALA A 1 299 ? 35.632 -14.366 54.027 1.00 41.91 299 ALA A O 1
ATOM 2406 N N . ASP A 1 300 ? 36.221 -15.676 52.305 1.00 40.62 300 ASP A N 1
ATOM 2407 C CA . ASP A 1 300 ? 37.301 -16.359 53.049 1.00 40.62 300 ASP A CA 1
ATOM 2408 C C . ASP A 1 300 ? 38.656 -16.427 52.312 1.00 40.62 300 ASP A C 1
ATOM 2410 O O . ASP A 1 300 ? 39.360 -17.438 52.318 1.00 40.62 300 ASP A O 1
ATOM 2414 N N . ALA A 1 301 ? 39.062 -15.323 51.676 1.00 39.00 301 ALA A N 1
ATOM 2415 C CA . ALA A 1 301 ? 40.428 -15.162 51.166 1.00 39.00 301 ALA A CA 1
ATOM 2416 C C . ALA A 1 301 ? 40.939 -13.715 51.285 1.00 39.00 301 ALA A C 1
ATOM 2418 O O . ALA A 1 301 ? 41.387 -13.110 50.314 1.00 39.00 301 ALA A O 1
ATOM 2419 N N . ALA A 1 302 ? 40.892 -13.151 52.493 1.00 43.22 302 ALA A N 1
ATOM 2420 C CA . ALA A 1 302 ? 41.582 -11.907 52.821 1.00 43.22 302 ALA A CA 1
ATOM 2421 C C . ALA A 1 302 ? 42.598 -12.153 53.944 1.00 43.22 302 ALA A C 1
ATOM 2423 O O . ALA A 1 302 ? 42.249 -12.015 55.107 1.00 43.22 302 ALA A O 1
ATOM 2424 N N . GLU A 1 303 ? 43.835 -12.531 53.590 1.00 37.66 303 GLU A N 1
ATOM 2425 C CA . GLU A 1 303 ? 45.074 -12.184 54.320 1.00 37.66 303 GLU A CA 1
ATOM 2426 C C . GLU A 1 303 ? 46.322 -12.779 53.627 1.00 37.66 303 GLU A C 1
ATOM 2428 O O . GLU A 1 303 ? 46.631 -13.955 53.802 1.00 37.66 303 GLU A O 1
ATOM 2433 N N . ALA A 1 304 ? 47.040 -11.958 52.841 1.00 33.09 304 ALA A N 1
ATOM 2434 C CA . ALA A 1 304 ? 48.514 -11.910 52.748 1.00 33.09 304 ALA A CA 1
ATOM 2435 C C . ALA A 1 304 ? 48.972 -10.915 51.651 1.00 33.09 304 ALA A C 1
ATOM 2437 O O . ALA A 1 304 ? 48.918 -11.212 50.461 1.00 33.09 304 ALA A O 1
ATOM 2438 N N . GLU A 1 305 ? 49.456 -9.740 52.058 1.00 35.53 305 GLU A N 1
ATOM 2439 C CA . GLU A 1 305 ? 50.299 -8.835 51.248 1.00 35.53 305 GLU A CA 1
ATOM 2440 C C . GLU A 1 305 ? 51.803 -9.203 51.387 1.00 35.53 305 GLU A C 1
ATOM 2442 O O . GLU A 1 305 ? 52.143 -9.966 52.296 1.00 35.53 305 GLU A O 1
ATOM 2447 N N . PRO A 1 306 ? 52.763 -8.528 50.709 1.00 54.06 306 PRO A N 1
ATOM 2448 C CA . PRO A 1 306 ? 52.877 -8.159 49.284 1.00 54.06 306 PRO A CA 1
ATOM 2449 C C . PRO A 1 306 ? 54.282 -8.531 48.716 1.00 54.06 306 PRO A C 1
ATOM 2451 O O . PRO A 1 306 ? 55.214 -8.736 49.492 1.00 54.06 306 PRO A O 1
ATOM 2454 N N . ALA A 1 307 ? 54.492 -8.564 47.389 1.00 34.50 307 ALA A N 1
ATOM 2455 C CA . ALA A 1 307 ? 55.838 -8.405 46.792 1.00 34.50 307 ALA A CA 1
ATOM 2456 C C . ALA A 1 307 ? 55.828 -8.145 45.267 1.00 34.50 307 ALA A C 1
ATOM 2458 O O . ALA A 1 307 ? 55.323 -8.959 44.500 1.00 34.50 307 ALA A O 1
ATOM 2459 N N . ASP A 1 308 ? 56.468 -7.027 44.912 1.00 37.12 308 ASP A N 1
ATOM 2460 C CA . ASP A 1 308 ? 57.329 -6.714 43.756 1.00 37.12 308 ASP A CA 1
ATOM 2461 C C . ASP A 1 308 ? 56.858 -6.769 42.284 1.00 37.12 308 ASP A C 1
ATOM 2463 O O . ASP A 1 308 ? 56.560 -7.810 41.707 1.00 37.12 308 ASP A O 1
ATOM 2467 N N . GLU A 1 309 ? 56.918 -5.564 41.693 1.00 43.78 309 GLU A N 1
ATOM 2468 C CA . GLU A 1 309 ? 57.516 -5.160 40.402 1.00 43.78 309 GLU A CA 1
ATOM 2469 C C . GLU A 1 309 ? 57.571 -6.172 39.237 1.00 43.78 309 GLU A C 1
ATOM 2471 O O . GLU A 1 309 ? 58.332 -7.134 39.275 1.00 43.78 309 GLU A O 1
ATOM 2476 N N . HIS A 1 310 ? 56.913 -5.841 38.112 1.00 40.84 310 HIS A N 1
ATOM 2477 C CA . HIS A 1 310 ? 57.611 -5.483 36.859 1.00 40.84 310 HIS A CA 1
ATOM 2478 C C . HIS A 1 310 ? 56.660 -5.055 35.714 1.00 40.84 310 HIS A C 1
ATOM 2480 O O . HIS A 1 310 ? 55.706 -5.748 35.380 1.00 40.84 310 HIS A O 1
ATOM 2486 N N . ASP A 1 311 ? 56.987 -3.885 35.157 1.00 44.38 311 ASP A N 1
ATOM 2487 C CA . ASP A 1 311 ? 56.993 -3.408 33.760 1.00 44.38 311 ASP A CA 1
ATOM 2488 C C . ASP A 1 311 ? 56.187 -4.050 32.602 1.00 44.38 311 ASP A C 1
ATOM 2490 O O . ASP A 1 311 ? 56.207 -5.253 32.364 1.00 44.38 311 ASP A O 1
ATOM 2494 N N . GLU A 1 312 ? 55.689 -3.114 31.773 1.00 43.53 312 GLU A N 1
ATOM 2495 C CA . GLU A 1 312 ? 55.496 -3.128 30.305 1.00 43.53 312 GLU A CA 1
ATOM 2496 C C . GLU A 1 312 ? 54.465 -4.090 29.669 1.00 43.53 312 GLU A C 1
ATOM 2498 O O . GLU A 1 312 ? 54.707 -5.282 29.487 1.00 43.53 312 GLU A O 1
ATOM 2503 N N . LEU A 1 313 ? 53.340 -3.542 29.177 1.00 38.44 313 LEU A N 1
ATOM 2504 C CA . LEU A 1 313 ? 53.157 -2.998 27.809 1.00 38.44 313 LEU A CA 1
ATOM 2505 C C . LEU A 1 313 ? 51.784 -2.317 27.651 1.00 38.44 313 LEU A C 1
ATOM 2507 O O . LEU A 1 313 ? 50.785 -2.854 28.178 1.00 38.44 313 LEU A O 1
#

Foldseek 3Di:
DLVPQDPVCLVVVCVVCVLVLLVCLQPPPPCNLVSLQSDWFDKLPDDDTDRPVVLVVQADVVDQAAAEEEDQDPVLRNLFQLCVVCVVVVRMYTYHNDLSRVVSLVSPQAHPNHGYDYSLADPDDDPDDPVLVVVQVVLQVLCVLVFVLLCVLVVQAAVTEGADPRGDAQFKAWGAYPPADFLSRLVSVVPDPPDDPPDPVNVVRLSDHTYIHGYSPYPLSVVLSVVCVVPVPPPVSSLSSLQSVCVNCVSRNHDDDDVSVVVNVLSVVQVVCVVVVHDSPDDDDDDDDPPPPPPPPPPPDDDDDDDDDDDDD

Sequence (313 aa):
MLKKIPDDEYEHFWKEYSTNIKLGVMEDPSNRSRLAKLLRFHSSRGAEMTFLSEYVERMKPQQSHIYYIAGSSRAEVERSPFAERLVRAGYEVLYLTEAVDEYCLSSLPEYDGHKFQNIAKEIFDLDENERQQSAHEAARTRLEPLTRWLGDKLGAWITRAAVSRRLARSPAALVATVFGWTGNMERLALSNAHQKADDAQRKHHLSQKKMLEINPRHPVILELLRRVQEDPEEPALLRAAHTLYRTAALRSGYMLQEGQAVEFAETVETMLQTSLGLPPDAAPEEEDFDVDADADADADAAEAEPADEHDEL

Secondary structure (DSSP, 8-state):
-GGGS-HHHHHHHHHHHHHHHHHHHHH-TTTHHHHGGG-EEEETTEEEEEEHHHHHHTPPTT--EEEEEE-SSHHHHHT-TTTHHHHHTT--EEEE-STTHHHHHHT--EETTEEEEETTBS-------HHHHHHHHHHHHHHHHHHHHHHHHTTTTEEEEEE-SS-SSSSEEEEB-TTSPPHHHHHHHHH-TTS-TT-HHHHHHHT--EEEEE-TT-HHHHHHHHHHHH-TT-HHHHHHHHHHHHHHHHHTTPPPPTTHHHHHHHHHHHHHHHHHT--TT-PPPPP---TTSSSSSSSS-------------

InterPro domains:
  IPR001404 Heat shock protein Hsp90 family [PF00183] (1-300)
  IPR001404 Heat shock protein Hsp90 family [PTHR11528] (1-293)
  IPR020568 Ribosomal protein uS5 domain 2-type superfamily [SSF54211] (6-122)
  IPR037196 HSP90, C-terminal domain [G3DSA:1.20.120.790] (133-283)
  IPR037196 HSP90, C-terminal domain [SSF110942] (145-260)

Organism: Papilio machaon (NCBI:txid76193)